Protein 4EGS (pdb70)

Structure (mmCIF, N/CA/C/O backbone):
data_4EGS
#
_entry.id   4EGS
#
_cell.length_a   35.964
_cell.length_b   33.176
_cell.length_c   117.410
_cell.angle_alpha   90.00
_cell.angle_beta   90.05
_cell.angle_gamma   90.00
#
_symmetry.space_group_name_H-M   'P 1 21 1'
#
loop_
_entity.id
_entity.type
_entity.pdbx_description
1 polymer 'Ribose 5-phosphate isomerase RpiB'
2 non-polymer 'BICARBONATE ION'
3 non-polymer 'SODIUM ION'
4 water water
#
loop_
_atom_site.group_PDB
_atom_site.id
_atom_site.type_symbol
_atom_site.label_atom_id
_atom_site.label_alt_id
_atom_site.label_comp_id
_atom_site.label_asym_id
_atom_site.label_entity_id
_atom_site.label_seq_id
_atom_site.pdbx_PDB_ins_code
_atom_site.Cartn_x
_atom_site.Cartn_y
_atom_site.Cartn_z
_atom_site.occupancy
_atom_site.B_iso_or_equiv
_atom_site.auth_seq_id
_atom_site.auth_comp_id
_atom_site.auth_asym_id
_atom_site.auth_atom_id
_atom_site.pdbx_PDB_model_num
ATOM 1 N N . SER A 1 34 ? 1.317 -2.699 28.421 1.00 43.05 0 SER A N 1
ATOM 2 C CA . SER A 1 34 ? 2.726 -2.359 28.268 1.00 41.54 0 SER A CA 1
ATOM 3 C C . SER A 1 34 ? 3.513 -3.493 27.617 1.00 42.49 0 SER A C 1
ATOM 4 O O . SER A 1 34 ? 4.738 -3.532 27.703 1.00 43.27 0 SER A O 1
ATOM 7 N N . MET A 1 35 ? 2.813 -4.415 26.965 1.00 42.14 1 MET A N 1
ATOM 8 C CA . MET A 1 35 ? 3.476 -5.558 26.347 1.00 38.91 1 MET A CA 1
ATOM 9 C C . MET A 1 35 ? 3.547 -5.467 24.826 1.00 38.03 1 MET A C 1
ATOM 10 O O . MET A 1 35 ? 4.511 -5.928 24.220 1.00 41.30 1 MET A O 1
ATOM 15 N N . ARG A 1 36 ? 2.532 -4.872 24.209 1.00 37.71 2 ARG A N 1
ATOM 16 C CA . ARG A 1 36 ? 2.431 -4.878 22.750 1.00 37.11 2 ARG A CA 1
ATOM 17 C C . ARG A 1 36 ? 2.781 -3.548 22.081 1.00 36.24 2 ARG A C 1
ATOM 18 O O . ARG A 1 36 ? 2.317 -2.487 22.497 1.00 35.34 2 ARG A O 1
ATOM 26 N N . VAL A 1 37 ? 3.607 -3.622 21.040 1.00 35.71 3 VAL A N 1
ATOM 27 C CA . VAL A 1 37 ? 3.826 -2.491 20.146 1.00 33.95 3 VAL A CA 1
ATOM 28 C C . VAL A 1 37 ? 3.499 -2.903 18.708 1.00 31.84 3 VAL A C 1
ATOM 29 O O . VAL A 1 37 ? 3.898 -3.976 18.253 1.00 30.57 3 VAL A O 1
ATOM 33 N N . LEU A 1 38 ? 2.752 -2.056 18.007 1.00 31.86 4 LEU A N 1
ATOM 34 C CA . LEU A 1 38 ? 2.299 -2.367 16.656 1.00 31.86 4 LEU A CA 1
ATOM 35 C C . LEU A 1 38 ? 3.018 -1.509 15.618 1.00 30.93 4 LEU A C 1
ATOM 36 O O . LEU A 1 38 ? 2.798 -0.302 15.542 1.00 31.39 4 LEU A O 1
ATOM 41 N N . PHE A 1 39 ? 3.872 -2.135 14.814 1.00 30.35 5 PHE A N 1
ATOM 42 C CA . PHE A 1 39 ? 4.541 -1.430 13.726 1.00 31.36 5 PHE A CA 1
ATOM 43 C C . PHE A 1 39 ? 3.655 -1.415 12.484 1.00 33.03 5 PHE A C 1
ATOM 44 O O . PHE A 1 39 ? 3.094 -2.443 12.101 1.00 31.57 5 PHE A O 1
ATOM 52 N N . VAL A 1 40 ? 3.529 -0.251 11.856 1.00 31.12 6 VAL A N 1
ATOM 53 C CA . VAL A 1 40 ? 2.621 -0.102 10.724 1.00 31.77 6 VAL A CA 1
ATOM 54 C C . VAL A 1 40 ? 3.327 0.250 9.418 1.00 31.29 6 VAL A C 1
ATOM 55 O O . VAL A 1 40 ? 4.061 1.234 9.330 1.00 29.34 6 VAL A O 1
ATOM 59 N N . CYS A 1 41 ? 3.089 -0.582 8.410 1.00 32.96 7 CYS A N 1
ATOM 60 C CA . CYS A 1 41 ? 3.630 -0.388 7.075 1.00 32.23 7 CYS A CA 1
ATOM 61 C C . CYS A 1 41 ? 2.496 0.001 6.143 1.00 32.39 7 CYS A C 1
ATOM 62 O O . CYS A 1 41 ? 1.369 0.231 6.584 1.00 32.36 7 CYS A O 1
ATOM 65 N N . THR A 1 42 ? 2.793 0.066 4.850 1.00 29.53 8 THR A N 1
ATOM 66 C CA . THR A 1 42 ? 1.746 0.193 3.848 1.00 30.47 8 THR A CA 1
ATOM 67 C C . THR A 1 42 ? 1.250 -1.196 3.469 1.00 29.78 8 THR A C 1
ATOM 68 O O . THR A 1 42 ? 0.048 -1.456 3.470 1.00 30.93 8 THR A O 1
ATOM 72 N N . GLY A 1 43 ? 2.185 -2.090 3.163 1.00 31.16 9 GLY A N 1
ATOM 73 C CA . GLY A 1 43 ? 1.841 -3.433 2.731 1.00 31.35 9 GLY A CA 1
ATOM 74 C C . GLY A 1 43 ? 2.318 -4.535 3.659 1.00 30.20 9 GLY A C 1
ATOM 75 O O . GLY A 1 43 ? 2.096 -5.714 3.386 1.00 31.62 9 GLY A O 1
ATOM 76 N N . ASN A 1 44 ? 2.973 -4.150 4.752 1.00 28.95 10 ASN A N 1
ATOM 77 C CA . ASN A 1 44 ? 3.468 -5.101 5.747 1.00 31.74 10 ASN A CA 1
ATOM 78 C C . ASN A 1 44 ? 4.348 -6.200 5.147 1.00 31.85 10 ASN A C 1
ATOM 79 O O . ASN A 1 44 ? 4.138 -7.388 5.394 1.00 29.99 10 ASN A O 1
ATOM 84 N N . THR A 1 45 ? 5.333 -5.792 4.354 1.00 33.54 11 THR A N 1
ATOM 85 C CA . THR A 1 45 ? 6.219 -6.735 3.682 1.00 31.54 11 THR A CA 1
ATOM 86 C C . THR A 1 45 ? 7.691 -6.427 3.964 1.00 30.01 11 THR A C 1
ATOM 87 O O . THR A 1 45 ? 8.505 -7.337 4.125 1.00 29.92 11 THR A O 1
ATOM 91 N N . CYS A 1 46 ? 8.025 -5.144 4.052 1.00 30.69 12 CYS A N 1
ATOM 92 C CA . CYS A 1 46 ? 9.420 -4.741 4.202 1.00 32.47 12 CYS A CA 1
ATOM 93 C C . CYS A 1 46 ? 9.783 -4.212 5.594 1.00 31.31 12 CYS A C 1
ATOM 94 O O . CYS A 1 46 ? 10.361 -4.939 6.398 1.00 29.54 12 CYS A O 1
ATOM 97 N N . ARG A 1 47 ? 9.444 -2.957 5.879 1.00 31.28 13 ARG A N 1
ATOM 98 C CA . ARG A 1 47 ? 9.898 -2.308 7.111 1.00 32.17 13 ARG A CA 1
ATOM 99 C C . ARG A 1 47 ? 9.272 -2.886 8.381 1.00 29.70 13 ARG A C 1
ATOM 100 O O . ARG A 1 47 ? 9.982 -3.240 9.322 1.00 26.51 13 ARG A O 1
ATOM 108 N N . SER A 1 48 ? 7.944 -2.949 8.412 1.00 29.88 14 SER A N 1
ATOM 109 C CA . SER A 1 48 ? 7.228 -3.467 9.580 1.00 30.70 14 SER A CA 1
ATOM 110 C C . SER A 1 48 ? 7.648 -4.879 10.012 1.00 29.48 14 SER A C 1
ATOM 111 O O . SER A 1 48 ? 7.828 -5.117 11.204 1.00 29.29 14 SER A O 1
ATOM 114 N N . PRO A 1 49 ? 7.799 -5.819 9.057 1.00 29.25 15 PRO A N 1
ATOM 115 C CA . PRO A 1 49 ? 8.323 -7.119 9.491 1.00 28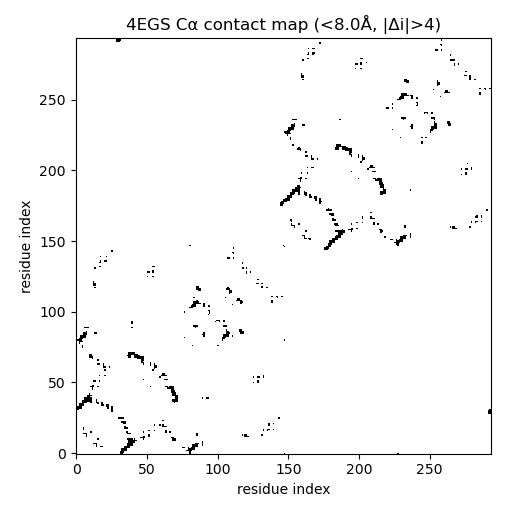.08 15 PRO A CA 1
ATOM 116 C C . PRO A 1 49 ? 9.749 -7.005 10.023 1.00 26.36 15 PRO A C 1
ATOM 117 O O . PRO A 1 49 ? 10.114 -7.725 10.952 1.00 27.31 15 PRO A O 1
ATOM 121 N N . MET A 1 50 ? 10.536 -6.108 9.438 1.00 26.83 16 MET A N 1
ATOM 122 C CA . MET A 1 50 ? 11.907 -5.876 9.882 1.00 26.48 16 MET A CA 1
ATOM 123 C C . MET A 1 50 ? 11.936 -5.195 11.244 1.00 26.88 16 MET A C 1
ATOM 124 O O . MET A 1 50 ? 12.654 -5.626 12.146 1.00 28.34 16 MET A O 1
ATOM 129 N N . ALA A 1 51 ? 11.152 -4.130 11.384 1.00 27.01 17 ALA A N 1
ATOM 130 C CA . ALA A 1 51 ? 11.056 -3.405 12.645 1.00 27.54 17 ALA A CA 1
ATOM 131 C C . ALA A 1 51 ? 10.573 -4.325 13.761 1.00 28.39 17 ALA A C 1
ATOM 132 O O . ALA A 1 51 ? 11.069 -4.266 14.884 1.00 28.41 17 ALA A O 1
ATOM 134 N N . GLU A 1 52 ? 9.606 -5.177 13.439 1.00 28.21 18 GLU A N 1
ATOM 135 C CA . GLU A 1 52 ? 9.094 -6.157 14.387 1.00 27.45 18 GLU A CA 1
ATOM 136 C C . GLU A 1 52 ? 10.151 -7.205 14.710 1.00 28.24 18 GLU A C 1
ATOM 137 O O . GLU A 1 52 ? 10.309 -7.610 15.862 1.00 29.88 18 GLU A O 1
ATOM 143 N N . GLY A 1 53 ? 10.874 -7.635 13.680 1.00 29.24 19 GLY A N 1
ATOM 144 C CA . GLY A 1 53 ? 11.861 -8.690 13.812 1.00 28.82 19 GLY A CA 1
ATOM 145 C C . GLY A 1 53 ? 12.995 -8.382 14.771 1.00 28.93 19 GLY A C 1
ATOM 146 O O . GLY A 1 53 ? 13.229 -9.132 15.719 1.00 29.61 19 GLY A O 1
ATOM 147 N N . ILE A 1 54 ? 13.703 -7.283 14.532 1.00 29.93 20 ILE A N 1
ATOM 148 C CA . ILE A 1 54 ? 14.865 -6.954 15.353 1.00 30.96 20 ILE A CA 1
ATOM 149 C C . ILE A 1 54 ? 14.480 -6.399 16.727 1.00 29.88 20 ILE A C 1
ATOM 150 O O . ILE A 1 54 ? 15.266 -6.480 17.670 1.00 30.66 20 ILE A O 1
ATOM 155 N N . PHE A 1 55 ? 13.274 -5.845 16.840 1.00 29.69 21 PHE A N 1
ATOM 156 C CA . PHE A 1 55 ? 12.776 -5.379 18.132 1.00 30.56 21 PHE A CA 1
ATOM 157 C C . PHE A 1 55 ? 12.681 -6.552 19.093 1.00 30.97 21 PHE A C 1
ATOM 158 O O . PHE A 1 55 ? 13.192 -6.492 20.210 1.00 31.38 21 PHE A O 1
ATOM 166 N N . ASN A 1 56 ? 12.013 -7.613 18.650 1.00 30.38 22 ASN A N 1
ATOM 167 C CA . ASN A 1 56 ? 11.889 -8.825 19.447 1.00 29.73 22 ASN A CA 1
ATOM 168 C C . ASN A 1 56 ? 13.251 -9.416 19.772 1.00 31.90 22 ASN A C 1
ATOM 169 O O . ASN A 1 56 ? 13.514 -9.775 20.916 1.00 34.11 22 ASN A O 1
ATOM 174 N N . ALA A 1 57 ? 14.119 -9.495 18.767 1.00 32.30 23 ALA A N 1
ATOM 175 C CA . ALA A 1 57 ? 15.476 -10.003 18.955 1.00 31.71 23 ALA A CA 1
ATOM 176 C C . ALA A 1 57 ? 16.233 -9.201 20.011 1.00 30.06 23 ALA A C 1
ATOM 177 O O . ALA A 1 57 ? 17.038 -9.751 20.761 1.00 30.17 23 ALA A O 1
ATOM 179 N N . LYS A 1 58 ? 15.973 -7.898 20.062 1.00 31.01 24 LYS A N 1
ATOM 180 C CA . LYS A 1 58 ? 16.530 -7.052 21.110 1.00 32.46 24 LYS A CA 1
ATOM 181 C C . LYS A 1 58 ? 15.747 -7.253 22.402 1.00 33.60 24 LYS A C 1
ATOM 182 O O . LYS A 1 58 ? 16.321 -7.294 23.488 1.00 34.71 24 LYS A O 1
ATOM 188 N N . SER A 1 59 ? 14.430 -7.383 22.273 1.00 31.55 25 SER A N 1
ATOM 189 C CA . SER A 1 59 ? 13.565 -7.634 23.420 1.00 31.46 25 SER A CA 1
ATOM 190 C C . SER A 1 59 ? 13.771 -9.041 23.974 1.00 34.78 25 SER A C 1
ATOM 191 O O . SER A 1 59 ? 13.367 -9.337 25.097 1.00 39.25 25 SER A O 1
ATOM 194 N N . LYS A 1 60 ? 14.386 -9.908 23.175 1.00 33.96 26 LYS A N 1
ATOM 195 C CA . LYS A 1 60 ? 14.741 -11.247 23.629 1.00 35.09 26 LYS A CA 1
ATOM 196 C C . LYS A 1 60 ? 16.028 -11.200 24.441 1.00 38.83 26 LYS A C 1
ATOM 197 O O . LYS A 1 60 ? 16.100 -11.761 25.536 1.00 40.27 26 LYS A O 1
ATOM 203 N N . ALA A 1 61 ? 17.037 -10.528 23.893 1.00 37.04 27 ALA A N 1
ATOM 204 C CA . ALA A 1 61 ? 18.336 -10.392 24.546 1.00 38.78 27 ALA A CA 1
ATOM 205 C C . ALA A 1 61 ? 18.183 -9.799 25.943 1.00 40.42 27 ALA A C 1
ATOM 206 O O . ALA A 1 61 ? 18.515 -10.443 26.938 1.00 41.03 27 ALA A O 1
ATOM 208 N N . LEU A 1 62 ? 17.682 -8.569 26.011 1.00 40.46 28 LEU A N 1
ATOM 209 C CA . LEU A 1 62 ? 17.278 -7.997 27.286 1.00 38.14 28 LEU A CA 1
ATOM 210 C C . LEU A 1 62 ? 16.089 -8.800 27.780 1.00 38.67 28 LEU A C 1
ATOM 211 O O . LEU A 1 62 ? 15.356 -9.381 26.982 1.00 41.52 28 LEU A O 1
ATOM 216 N N . GLY A 1 63 ? 15.896 -8.843 29.091 1.00 35.39 29 GLY A N 1
ATOM 217 C CA . GLY A 1 63 ? 14.718 -9.481 29.643 1.00 36.73 29 GLY A CA 1
ATOM 218 C C . GLY A 1 63 ? 13.582 -8.481 29.689 1.00 38.69 29 GLY A C 1
ATOM 219 O O . GLY A 1 63 ? 13.304 -7.906 30.739 1.00 40.10 29 GLY A O 1
ATOM 220 N N . LYS A 1 64 ? 12.929 -8.262 28.552 1.00 35.78 30 LYS A N 1
ATOM 221 C CA . LYS A 1 64 ? 11.898 -7.231 28.471 1.00 37.05 30 LYS A CA 1
ATOM 222 C C . LYS A 1 64 ? 10.509 -7.779 28.159 1.00 37.41 30 LYS A C 1
ATOM 223 O O . LYS A 1 64 ? 10.337 -8.611 27.268 1.00 37.65 30 LYS A O 1
ATOM 229 N N . ASP A 1 65 ? 9.519 -7.290 28.901 1.00 40.90 31 ASP A N 1
ATOM 230 C CA . ASP A 1 65 ? 8.136 -7.720 28.738 1.00 39.10 31 ASP A CA 1
ATOM 231 C C . ASP A 1 65 ? 7.425 -6.926 27.646 1.00 38.21 31 ASP A C 1
ATOM 232 O O . ASP A 1 65 ? 6.306 -6.449 27.838 1.00 38.74 31 ASP A O 1
ATOM 237 N N . TRP A 1 66 ? 8.086 -6.786 26.502 1.00 41.19 32 TRP A N 1
ATOM 238 C CA . TRP A 1 66 ? 7.502 -6.125 25.340 1.00 39.21 32 TRP A CA 1
ATOM 239 C C . TRP A 1 66 ? 7.516 -7.060 24.136 1.00 36.55 32 TRP A C 1
ATOM 240 O O . TRP A 1 66 ? 8.439 -7.857 23.968 1.00 34.25 32 TRP A O 1
ATOM 251 N N . GLU A 1 67 ? 6.488 -6.963 23.300 1.00 35.78 33 GLU A N 1
ATOM 252 C CA . GLU A 1 67 ? 6.427 -7.758 22.080 1.00 35.32 33 GLU A CA 1
ATOM 253 C C . GLU A 1 67 ? 6.009 -6.889 20.902 1.00 33.39 33 GLU A C 1
ATOM 254 O O . GLU A 1 67 ? 5.324 -5.880 21.074 1.00 31.71 33 GLU A O 1
ATOM 260 N N . ALA A 1 68 ? 6.427 -7.286 19.706 1.00 34.78 34 ALA A N 1
ATOM 261 C CA . ALA A 1 68 ? 6.155 -6.508 18.505 1.00 30.57 34 ALA A CA 1
ATOM 262 C C . ALA A 1 68 ? 5.231 -7.245 17.547 1.00 29.92 34 ALA A C 1
ATOM 263 O O . ALA A 1 68 ? 5.326 -8.462 17.385 1.00 28.02 34 ALA A O 1
ATOM 265 N N . LYS A 1 69 ? 4.337 -6.494 16.914 1.00 30.40 35 LYS A N 1
ATOM 266 C CA . LYS A 1 69 ? 3.493 -7.033 15.858 1.00 30.40 35 LYS A CA 1
ATOM 267 C C . LYS A 1 69 ? 3.460 -6.060 14.684 1.00 30.06 35 LYS A C 1
ATOM 268 O O . LYS A 1 69 ? 3.791 -4.884 14.834 1.00 29.38 35 LYS A O 1
ATOM 274 N N . SER A 1 70 ? 3.068 -6.556 13.515 1.00 30.95 36 SER A N 1
ATOM 275 C CA . SER A 1 70 ? 3.083 -5.751 12.300 1.00 31.48 36 SER A CA 1
ATOM 276 C C . SER A 1 70 ? 1.737 -5.751 11.587 1.00 32.06 36 SER A C 1
ATOM 277 O O . SER A 1 70 ? 0.900 -6.623 11.819 1.00 33.91 36 SER A O 1
ATOM 280 N N . ALA A 1 71 ? 1.548 -4.765 10.715 1.00 31.50 37 ALA A N 1
ATOM 281 C CA . ALA A 1 71 ? 0.348 -4.657 9.892 1.00 33.39 37 ALA A CA 1
ATOM 282 C C . ALA A 1 71 ? 0.569 -3.626 8.790 1.00 33.54 37 ALA A C 1
ATOM 283 O O . ALA A 1 71 ? 1.452 -2.775 8.895 1.00 33.07 37 ALA A O 1
ATOM 285 N N . GLY A 1 72 ? -0.232 -3.709 7.734 1.00 31.36 38 GLY A N 1
ATOM 286 C CA . GLY A 1 72 ? -0.160 -2.751 6.648 1.00 30.96 38 GLY A CA 1
ATOM 287 C C . GLY A 1 72 ? -1.478 -2.027 6.455 1.00 31.38 38 GLY A C 1
ATOM 288 O O . GLY A 1 72 ? -2.544 -2.592 6.700 1.00 31.21 38 GLY A O 1
ATOM 289 N N . VAL A 1 73 ? -1.408 -0.772 6.018 1.00 31.14 39 VAL A N 1
ATOM 290 C CA . VAL A 1 73 ? -2.612 0.022 5.792 1.00 32.28 39 VAL A CA 1
ATOM 291 C C . VAL A 1 73 ? -3.385 -0.487 4.579 1.00 31.04 39 VAL A C 1
ATOM 292 O O . VAL A 1 73 ? -4.599 -0.309 4.485 1.00 30.83 39 VAL A O 1
ATOM 296 N N . PHE A 1 74 ? -2.676 -1.125 3.654 1.00 32.36 40 PHE A N 1
ATOM 297 C CA . PHE A 1 74 ? -3.303 -1.698 2.471 1.00 32.95 40 PHE A CA 1
ATOM 298 C C . PHE A 1 74 ? -2.527 -2.927 2.010 1.00 32.13 40 PHE A C 1
ATOM 299 O O . PHE A 1 74 ? -2.100 -3.017 0.858 1.00 31.90 40 PHE A O 1
ATOM 307 N N . ALA A 1 75 ? -2.357 -3.872 2.927 1.00 32.43 41 ALA A N 1
ATOM 308 C CA . ALA A 1 75 ? -1.578 -5.077 2.674 1.00 33.63 41 ALA A CA 1
ATOM 309 C C . ALA A 1 75 ? -2.396 -6.175 2.002 1.00 35.63 41 ALA A C 1
ATOM 310 O O . ALA A 1 75 ? -3.568 -6.368 2.322 1.00 38.99 41 ALA A O 1
ATOM 312 N N . PRO A 1 76 ? -1.775 -6.895 1.055 1.00 35.37 42 PRO A N 1
ATOM 313 C CA . PRO A 1 76 ? -2.355 -8.126 0.511 1.00 35.13 42 PRO A CA 1
ATOM 314 C C . PRO A 1 76 ? -1.995 -9.312 1.403 1.00 34.28 42 PRO A C 1
ATOM 315 O O . PRO A 1 76 ? -0.816 -9.634 1.552 1.00 35.72 42 PRO A O 1
ATOM 319 N N . GLU A 1 77 ? -3.000 -9.948 1.996 1.00 35.61 43 GLU A N 1
ATOM 320 C CA . GLU A 1 77 ? -2.758 -10.990 2.992 1.00 39.84 43 GLU A CA 1
ATOM 321 C C . GLU A 1 77 ? -2.095 -12.232 2.398 1.00 36.51 43 GLU A C 1
ATOM 322 O O . GLU A 1 77 ? -2.285 -12.550 1.224 1.00 35.47 43 GLU A O 1
ATOM 328 N N . GLY A 1 78 ? -1.308 -12.923 3.219 1.00 36.92 44 GLY A N 1
ATOM 329 C CA . GLY A 1 78 ? -0.676 -14.166 2.816 1.00 35.39 44 GLY A CA 1
ATOM 330 C C . GLY A 1 78 ? 0.737 -14.009 2.288 1.00 31.80 44 GLY A C 1
ATOM 331 O O . GLY A 1 78 ? 1.461 -14.991 2.127 1.00 29.72 44 GLY A O 1
ATOM 332 N N . PHE A 1 79 ? 1.133 -12.770 2.016 1.00 34.33 45 PHE A N 1
ATOM 333 C CA . PHE A 1 79 ? 2.454 -12.492 1.464 1.00 33.29 45 PHE A CA 1
ATOM 334 C C . PHE A 1 79 ? 3.534 -12.530 2.538 1.00 33.49 45 PHE A C 1
ATOM 335 O O . PHE A 1 79 ? 3.363 -11.968 3.618 1.00 35.39 45 PHE A O 1
ATOM 343 N N . PRO A 1 80 ? 4.658 -13.197 2.243 1.00 31.31 46 PRO A N 1
ATOM 344 C CA . PRO A 1 80 ? 5.780 -13.230 3.182 1.00 31.45 46 PRO A CA 1
ATOM 345 C C . PRO A 1 80 ? 6.501 -11.891 3.188 1.00 32.22 46 PRO A C 1
ATOM 346 O O . PRO A 1 80 ? 6.200 -11.034 2.357 1.00 33.41 46 PRO A O 1
ATOM 350 N N . ALA A 1 81 ? 7.431 -11.708 4.118 1.00 33.62 47 ALA A N 1
ATOM 351 C CA . ALA A 1 81 ? 8.311 -10.552 4.074 1.00 32.14 47 ALA A CA 1
ATOM 352 C C . ALA A 1 81 ? 9.204 -10.711 2.853 1.00 31.74 47 ALA A C 1
ATOM 353 O O . ALA A 1 81 ? 9.489 -11.835 2.439 1.00 31.10 47 ALA A O 1
ATOM 355 N N . SER A 1 82 ? 9.635 -9.597 2.270 1.00 32.22 48 SER A N 1
ATOM 356 C CA . SER A 1 82 ? 10.470 -9.647 1.074 1.00 31.88 48 SER A CA 1
ATOM 357 C C . SER A 1 82 ? 11.750 -10.434 1.336 1.00 32.82 48 SER A C 1
ATOM 358 O O . SER A 1 82 ? 12.285 -10.415 2.445 1.00 31.72 48 SER A O 1
ATOM 361 N N . SER A 1 83 ? 12.224 -11.136 0.312 1.00 31.40 49 SER A N 1
ATOM 362 C CA . SER A 1 83 ? 13.396 -11.991 0.443 1.00 29.41 49 SER A CA 1
ATOM 363 C C . SER A 1 83 ? 14.645 -11.191 0.797 1.00 30.88 49 SER A C 1
ATOM 364 O O . SER A 1 83 ? 15.540 -11.697 1.473 1.00 33.18 49 SER A O 1
ATOM 367 N N . GLU A 1 84 ? 14.702 -9.944 0.339 1.00 30.45 50 GLU A N 1
ATOM 368 C CA . GLU A 1 84 ? 15.808 -9.061 0.688 1.00 31.36 50 GLU A CA 1
ATOM 369 C C . GLU A 1 84 ? 15.780 -8.740 2.176 1.00 30.07 50 GLU A C 1
ATOM 370 O O . GLU A 1 84 ? 16.803 -8.814 2.855 1.00 30.33 50 GLU A O 1
ATOM 376 N N . ALA A 1 85 ? 14.599 -8.382 2.674 1.00 29.89 51 ALA A N 1
ATOM 377 C CA . ALA A 1 85 ? 14.412 -8.105 4.093 1.00 28.70 51 ALA A CA 1
ATOM 378 C C . ALA A 1 85 ? 14.755 -9.335 4.921 1.00 27.57 51 ALA A C 1
ATOM 379 O O . ALA A 1 85 ? 15.370 -9.234 5.981 1.00 26.88 51 ALA A O 1
ATOM 381 N N . VAL A 1 86 ? 14.358 -10.499 4.419 1.00 28.22 52 VAL A N 1
ATOM 382 C CA . VAL A 1 86 ? 14.616 -11.760 5.100 1.00 28.49 52 VAL A CA 1
ATOM 383 C C . VAL A 1 86 ? 16.108 -12.100 5.111 1.00 30.99 52 VAL A C 1
ATOM 384 O O . VAL A 1 86 ? 16.605 -12.685 6.072 1.00 30.67 52 VAL A O 1
ATOM 388 N N . GLU A 1 87 ? 16.824 -11.715 4.056 1.00 31.57 53 GLU A N 1
ATOM 389 C CA . GLU A 1 87 ? 18.250 -12.022 3.973 1.00 30.41 53 GLU A CA 1
ATOM 390 C C . GLU A 1 87 ? 19.115 -10.948 4.628 1.00 30.14 53 GLU A C 1
ATOM 391 O O . GLU A 1 87 ? 20.158 -11.256 5.199 1.00 30.77 53 GLU A O 1
ATOM 397 N N . VAL A 1 88 ? 18.681 -9.693 4.558 1.00 28.13 54 VAL A N 1
ATOM 398 C CA . VAL A 1 88 ? 19.437 -8.615 5.187 1.00 29.24 54 VAL A CA 1
ATOM 399 C C . VAL A 1 88 ? 19.342 -8.710 6.709 1.00 31.51 54 VAL A C 1
ATOM 400 O O . VAL A 1 88 ? 20.258 -8.316 7.424 1.00 33.20 54 VAL A O 1
ATOM 404 N N . LEU A 1 89 ? 18.237 -9.255 7.202 1.00 29.21 55 LEU A N 1
ATOM 405 C CA . LEU A 1 89 ? 18.056 -9.416 8.635 1.00 31.22 55 LEU A CA 1
ATOM 406 C C . LEU A 1 89 ? 18.759 -10.678 9.115 1.00 32.08 55 LEU A C 1
ATOM 407 O O . LEU A 1 89 ? 19.165 -10.768 10.271 1.00 33.03 55 LEU A O 1
ATOM 412 N N . LYS A 1 90 ? 18.905 -11.645 8.215 1.00 31.96 56 LYS A N 1
ATOM 413 C CA . LYS A 1 90 ? 19.514 -12.929 8.541 1.00 32.63 56 LYS A CA 1
ATOM 414 C C . LYS A 1 90 ? 21.034 -12.762 8.623 1.00 34.10 56 LYS A C 1
ATOM 415 O O . LYS A 1 90 ? 21.668 -13.180 9.595 1.00 33.97 56 LYS A O 1
ATOM 421 N N . LYS A 1 91 ? 21.607 -12.122 7.608 1.00 33.43 57 LYS A N 1
ATOM 422 C CA . LYS A 1 91 ? 23.053 -11.939 7.529 1.00 33.71 57 LYS A CA 1
ATOM 423 C C . LYS A 1 91 ? 23.550 -10.962 8.588 1.00 36.12 57 LYS A C 1
ATOM 424 O O . LYS A 1 91 ? 24.496 -11.251 9.322 1.00 35.22 57 LYS A O 1
ATOM 430 N N . GLU A 1 92 ? 22.895 -9.810 8.675 1.00 35.05 58 GLU A N 1
ATOM 431 C CA . GLU A 1 92 ? 23.386 -8.726 9.519 1.00 36.46 58 GLU A CA 1
ATOM 432 C C . GLU A 1 92 ? 23.120 -8.919 11.011 1.00 36.94 58 GLU A C 1
ATOM 433 O O . GLU A 1 92 ? 24.001 -8.668 11.833 1.00 41.42 58 GLU A O 1
ATOM 439 N N . TYR A 1 93 ? 21.917 -9.362 11.365 1.00 35.62 59 TYR A N 1
ATOM 440 C CA . TYR A 1 93 ? 21.526 -9.412 12.773 1.00 37.63 59 TYR A CA 1
ATOM 441 C C . TYR A 1 93 ? 21.217 -10.815 13.296 1.00 38.03 59 TYR A C 1
ATOM 442 O O . TYR A 1 93 ? 21.014 -11.003 14.495 1.00 37.34 59 TYR A O 1
ATOM 451 N N . GLY A 1 94 ? 21.179 -11.795 12.401 1.00 37.49 60 GLY A N 1
ATOM 452 C CA . GLY A 1 94 ? 20.955 -13.173 12.802 1.00 37.45 60 GLY A CA 1
ATOM 453 C C . GLY A 1 94 ? 19.514 -13.496 13.155 1.00 38.49 60 GLY A C 1
ATOM 454 O O . GLY A 1 94 ? 19.231 -14.550 13.726 1.00 36.06 60 GLY A O 1
ATOM 455 N N . ILE A 1 95 ? 18.600 -12.590 12.821 1.00 38.45 61 ILE A N 1
ATOM 456 C CA . ILE A 1 95 ? 17.177 -12.846 13.018 1.00 36.64 61 ILE A CA 1
ATOM 457 C C . ILE A 1 95 ? 16.574 -13.377 11.719 1.00 33.93 61 ILE A C 1
ATOM 458 O O . ILE A 1 95 ? 17.097 -13.121 10.635 1.00 34.76 61 ILE A O 1
ATOM 463 N N . ASP A 1 96 ? 15.479 -14.120 11.830 1.00 34.09 62 ASP A N 1
ATOM 464 C CA . ASP A 1 96 ? 14.940 -14.847 10.687 1.00 33.52 62 ASP A CA 1
ATOM 465 C C . ASP A 1 96 ? 13.800 -14.130 9.964 1.00 37.20 62 ASP A C 1
ATOM 466 O O . ASP A 1 96 ? 13.931 -13.785 8.791 1.00 39.06 62 ASP A O 1
ATOM 471 N N . ILE A 1 97 ? 12.686 -13.942 10.669 1.00 33.62 63 ILE A N 1
ATOM 472 C CA . ILE A 1 97 ? 11.429 -13.425 10.104 1.00 33.04 63 ILE A CA 1
ATOM 473 C C . ILE A 1 97 ? 10.893 -14.207 8.888 1.00 34.46 63 ILE A C 1
ATOM 474 O O . ILE A 1 97 ? 10.039 -13.715 8.147 1.00 36.03 63 ILE A O 1
ATOM 479 N N . SER A 1 98 ? 11.366 -15.440 8.713 1.00 34.04 64 SER A N 1
ATOM 480 C CA . SER A 1 98 ? 10.900 -16.290 7.615 1.00 34.39 64 SER A CA 1
ATOM 481 C C . SER A 1 98 ? 9.432 -16.671 7.761 1.00 34.76 64 SER A C 1
ATOM 482 O O . SER A 1 98 ? 8.766 -16.977 6.773 1.00 32.43 64 SER A O 1
ATOM 485 N N . ASP A 1 99 ? 8.935 -16.663 8.994 1.00 35.13 65 ASP A N 1
ATOM 486 C CA . ASP A 1 99 ? 7.563 -17.082 9.263 1.00 35.38 65 ASP A CA 1
ATOM 487 C C . ASP A 1 99 ? 6.555 -15.932 9.265 1.00 34.35 65 ASP A C 1
ATOM 488 O O . ASP A 1 99 ? 5.405 -16.118 9.661 1.00 33.66 65 ASP A O 1
ATOM 490 N N . HIS A 1 100 ? 6.975 -14.752 8.818 1.00 36.09 66 HIS A N 1
ATOM 491 C CA . HIS A 1 100 ? 6.058 -13.617 8.735 1.00 35.10 66 HIS A CA 1
ATOM 492 C C . HIS A 1 100 ? 5.159 -13.716 7.507 1.00 32.02 66 HIS A C 1
ATOM 493 O O . HIS A 1 100 ? 5.569 -14.208 6.456 1.00 31.36 66 HIS A O 1
ATOM 500 N N . ARG A 1 101 ? 3.925 -13.252 7.658 1.00 33.74 67 ARG A N 1
ATOM 501 C CA . ARG A 1 101 ? 2.980 -13.195 6.556 1.00 32.80 67 ARG A CA 1
ATOM 502 C C . ARG A 1 101 ? 2.261 -11.851 6.604 1.00 33.93 67 ARG A C 1
ATOM 503 O O . ARG A 1 101 ? 1.885 -11.381 7.678 1.00 34.96 67 ARG A O 1
ATOM 511 N N . ALA A 1 102 ? 2.081 -11.230 5.442 1.00 33.34 68 ALA A N 1
ATOM 512 C CA . ALA A 1 102 ? 1.466 -9.907 5.373 1.00 34.97 68 ALA A CA 1
ATOM 513 C C . ALA A 1 102 ? 0.031 -9.915 5.891 1.00 36.55 68 ALA A C 1
ATOM 514 O O . ALA A 1 102 ? -0.781 -10.747 5.489 1.00 35.70 68 ALA A O 1
ATOM 516 N N . LYS A 1 103 ? -0.270 -8.987 6.792 1.00 34.87 69 LYS A N 1
ATOM 517 C CA . LYS A 1 103 ? -1.615 -8.855 7.336 1.00 37.37 69 LYS A CA 1
ATOM 518 C C . LYS A 1 103 ? -2.111 -7.425 7.150 1.00 38.21 69 LYS A C 1
ATOM 519 O O . LYS A 1 103 ? -1.393 -6.472 7.457 1.00 36.64 69 LYS A O 1
ATOM 525 N N . SER A 1 104 ? -3.334 -7.277 6.648 1.00 36.76 70 SER A N 1
ATOM 526 C CA . SER A 1 104 ? -3.952 -5.961 6.534 1.00 37.93 70 SER A CA 1
ATOM 527 C C . SER A 1 104 ? -4.534 -5.565 7.886 1.00 40.66 70 SER A C 1
ATOM 528 O O . SER A 1 104 ? -5.122 -6.392 8.585 1.00 41.43 70 SER A O 1
ATOM 531 N N . LEU A 1 105 ? -4.356 -4.301 8.254 1.00 41.95 71 LEU A N 1
ATOM 532 C CA . LEU A 1 105 ? -4.748 -3.821 9.573 1.00 38.61 71 LEU A CA 1
ATOM 533 C C . LEU A 1 105 ? -6.267 -3.827 9.771 1.00 42.15 71 LEU A C 1
ATOM 534 O O . LEU A 1 105 ? -7.025 -3.396 8.899 1.00 40.09 71 LEU A O 1
ATOM 539 N N . ARG A 1 106 ? -6.696 -4.331 10.925 1.00 41.43 72 ARG A N 1
ATOM 540 C CA . ARG A 1 106 ? -8.112 -4.415 11.262 1.00 39.95 72 ARG A CA 1
ATOM 541 C C . ARG A 1 106 ? -8.388 -3.599 12.519 1.00 40.45 72 ARG A C 1
ATOM 542 O O . ARG A 1 106 ? -7.714 -2.607 12.785 1.00 39.84 72 ARG A O 1
ATOM 550 N N . GLU A 1 107 ? -9.379 -4.024 13.295 1.00 42.11 73 GLU A N 1
ATOM 551 C CA . GLU A 1 107 ? -9.670 -3.368 14.563 1.00 41.37 73 GLU A CA 1
ATOM 552 C C . GLU A 1 107 ? -9.094 -4.186 15.715 1.00 41.76 73 GLU A C 1
ATOM 553 O O . GLU A 1 107 ? -8.934 -3.686 16.829 1.00 43.10 73 GLU A O 1
ATOM 559 N N . GLU A 1 108 ? -8.777 -5.445 15.430 1.00 42.18 74 GLU A N 1
ATOM 560 C CA . GLU A 1 108 ? -8.234 -6.358 16.430 1.00 44.17 74 GLU A CA 1
ATOM 561 C C . GLU A 1 108 ? -6.843 -5.930 16.887 1.00 43.90 74 GLU A C 1
ATOM 562 O O . GLU A 1 108 ? -6.507 -6.039 18.067 1.00 43.81 74 GLU A O 1
ATOM 568 N N . ASP A 1 109 ? -6.040 -5.441 15.947 1.00 43.51 75 ASP A N 1
ATOM 569 C CA . ASP A 1 109 ? -4.652 -5.087 16.230 1.00 42.28 75 ASP A CA 1
ATOM 570 C C . ASP A 1 109 ? -4.521 -3.770 16.991 1.00 40.92 75 ASP A C 1
ATOM 571 O O . ASP A 1 109 ? -3.657 -3.631 17.855 1.00 43.23 75 ASP A O 1
ATOM 576 N N . LEU A 1 110 ? -5.378 -2.808 16.668 1.00 41.31 76 LEU A N 1
ATOM 577 C CA . LEU A 1 110 ? -5.308 -1.486 17.286 1.00 40.93 76 LEU A CA 1
ATOM 578 C C . LEU A 1 110 ? -5.723 -1.498 18.755 1.00 43.83 76 LEU A C 1
ATOM 579 O O . LEU A 1 110 ? -5.092 -0.849 19.589 1.00 44.19 76 LEU A O 1
ATOM 584 N N . LYS A 1 111 ? -6.785 -2.236 19.065 1.00 44.33 77 LYS A N 1
ATOM 585 C CA . LYS A 1 111 ? -7.276 -2.341 20.437 1.00 44.54 77 LYS A CA 1
ATOM 586 C C . LYS A 1 111 ? -6.272 -3.037 21.350 1.00 43.82 77 LYS A C 1
ATOM 587 O O . LYS A 1 111 ? -6.066 -2.624 22.492 1.00 41.46 77 LYS A O 1
ATOM 593 N N . GLY A 1 112 ? -5.652 -4.097 20.842 1.00 43.40 78 GLY A N 1
ATOM 594 C CA . GLY A 1 112 ? -4.703 -4.872 21.619 1.00 40.24 78 GLY A CA 1
ATOM 595 C C . GLY A 1 112 ? -3.357 -4.189 21.770 1.00 43.12 78 GLY A C 1
ATOM 596 O O . GLY A 1 112 ? -2.519 -4.619 22.564 1.00 43.04 78 GLY A O 1
ATOM 597 N N . ALA A 1 113 ? -3.150 -3.119 21.010 1.00 41.83 79 ALA A N 1
ATOM 598 C CA . ALA A 1 113 ? -1.880 -2.403 21.030 1.00 38.62 79 ALA A CA 1
ATOM 599 C C . ALA A 1 113 ? -1.839 -1.319 22.102 1.00 39.84 79 ALA A C 1
ATOM 600 O O . ALA A 1 113 ? -2.724 -0.466 22.169 1.00 40.65 79 ALA A O 1
ATOM 602 N N . ASP A 1 114 ? -0.809 -1.363 22.942 1.00 39.61 80 ASP A N 1
ATOM 603 C CA . ASP A 1 114 ? -0.579 -0.310 23.922 1.00 39.66 80 ASP A CA 1
ATOM 604 C C . ASP A 1 114 ? 0.011 0.893 23.202 1.00 39.72 80 ASP A C 1
ATOM 605 O O . ASP A 1 114 ? -0.209 2.042 23.589 1.00 39.66 80 ASP A O 1
ATOM 610 N N . LEU A 1 115 ? 0.761 0.607 22.143 1.00 35.85 81 LEU A N 1
ATOM 611 C CA . LEU A 1 115 ? 1.438 1.625 21.355 1.00 33.65 81 LEU A CA 1
ATOM 612 C C . LEU A 1 115 ? 1.526 1.162 19.906 1.00 36.94 81 LEU A C 1
ATOM 613 O O . LEU A 1 115 ? 1.858 0.009 19.637 1.00 36.72 81 LEU A O 1
ATOM 618 N N . VAL A 1 116 ? 1.219 2.055 18.973 1.00 34.90 82 VAL A N 1
ATOM 619 C CA . VAL A 1 116 ? 1.336 1.727 17.558 1.00 33.62 82 VAL A CA 1
ATOM 620 C C . VAL A 1 116 ? 2.220 2.735 16.824 1.00 33.49 82 VAL A C 1
ATOM 621 O O . VAL A 1 116 ? 1.937 3.933 16.809 1.00 34.33 82 VAL A O 1
ATOM 625 N N . LEU A 1 117 ? 3.301 2.238 16.230 1.00 32.46 83 LEU A N 1
ATOM 626 C CA . LEU A 1 117 ? 4.276 3.095 15.562 1.00 32.43 83 LEU A CA 1
ATOM 627 C C . LEU A 1 117 ? 4.287 2.907 14.049 1.00 32.62 83 LEU A C 1
ATOM 628 O O . LEU A 1 117 ? 4.470 1.797 13.550 1.00 31.11 83 LEU A O 1
ATOM 633 N N . ALA A 1 118 ? 4.100 4.005 13.325 1.00 33.53 84 ALA A N 1
ATOM 634 C CA . ALA A 1 118 ? 4.114 3.979 11.868 1.00 29.58 84 ALA A CA 1
ATOM 635 C C . ALA A 1 118 ? 5.501 4.323 11.337 1.00 30.10 84 ALA A C 1
ATOM 636 O O . ALA A 1 118 ? 6.196 5.170 11.897 1.00 31.85 84 ALA A O 1
ATOM 638 N N . MET A 1 119 ? 5.900 3.661 10.256 1.00 29.72 85 MET A N 1
ATOM 639 C CA . MET A 1 119 ? 7.196 3.916 9.639 1.00 28.85 85 MET A CA 1
ATOM 640 C C . MET A 1 119 ? 7.247 5.311 9.031 1.00 30.32 85 MET A C 1
ATOM 641 O O . MET A 1 119 ? 8.293 5.960 9.024 1.00 28.62 85 MET A O 1
ATOM 646 N N . ALA A 1 120 ? 6.107 5.768 8.522 1.00 30.83 86 ALA A N 1
ATOM 647 C CA . ALA A 1 120 ? 6.029 7.070 7.873 1.00 30.65 86 ALA A CA 1
ATOM 648 C C . ALA A 1 120 ? 4.848 7.884 8.386 1.00 31.82 86 ALA A C 1
ATOM 649 O O . ALA A 1 120 ? 3.918 7.342 8.983 1.00 32.74 86 ALA A O 1
ATOM 651 N N . PHE A 1 121 ? 4.894 9.189 8.142 1.00 33.44 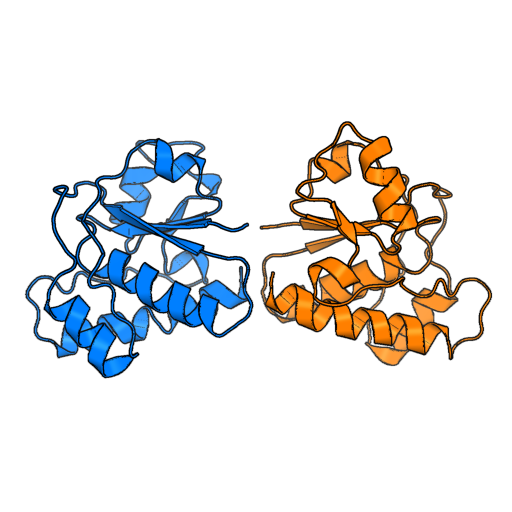87 PHE A N 1
ATOM 652 C CA . PHE A 1 121 ? 3.825 10.091 8.551 1.00 35.89 87 PHE A CA 1
ATOM 653 C C . PHE A 1 121 ? 2.550 9.796 7.767 1.00 36.43 87 PHE A C 1
ATOM 654 O O . PHE A 1 121 ? 1.446 10.106 8.217 1.00 35.57 87 PHE A O 1
ATOM 662 N N . SER A 1 122 ? 2.714 9.196 6.592 1.00 35.80 88 SER A N 1
ATOM 663 C CA . SER A 1 122 ? 1.585 8.804 5.758 1.00 36.37 88 SER A CA 1
ATOM 664 C C . SER A 1 122 ? 0.766 7.715 6.438 1.00 35.28 88 SER A C 1
ATOM 665 O O . SER A 1 122 ? -0.463 7.784 6.481 1.00 35.52 88 SER A O 1
ATOM 668 N N . HIS A 1 123 ? 1.456 6.708 6.965 1.00 34.11 89 HIS A N 1
ATOM 669 C CA . HIS A 1 123 ? 0.798 5.611 7.661 1.00 34.07 89 HIS A CA 1
ATOM 670 C C . HIS A 1 123 ? 0.127 6.124 8.929 1.00 36.62 89 HIS A C 1
ATOM 671 O O . HIS A 1 123 ? -0.970 5.691 9.281 1.00 39.71 89 HIS A O 1
ATOM 678 N N . LYS A 1 124 ? 0.795 7.051 9.610 1.00 35.90 90 LYS A N 1
ATOM 679 C CA . LYS A 1 124 ? 0.252 7.656 10.820 1.00 37.09 90 LYS A CA 1
ATOM 680 C C . LYS A 1 124 ? -1.035 8.418 10.530 1.00 38.12 90 LYS A C 1
ATOM 681 O O . LYS A 1 124 ? -2.048 8.218 11.200 1.00 39.03 90 LYS A O 1
ATOM 687 N N . ARG A 1 125 ? -0.988 9.290 9.527 1.00 37.24 91 ARG A N 1
ATOM 688 C CA . ARG A 1 125 ? -2.144 10.101 9.160 1.00 39.25 91 ARG A CA 1
ATOM 689 C C . ARG A 1 125 ? -3.337 9.251 8.734 1.00 41.80 91 ARG A C 1
ATOM 690 O O . ARG A 1 125 ? -4.469 9.511 9.145 1.00 43.88 91 ARG A O 1
ATOM 698 N N . SER A 1 126 ? -3.076 8.243 7.908 1.00 40.81 92 SER A N 1
ATOM 699 C CA . SER A 1 126 ? -4.117 7.333 7.442 1.00 40.57 92 SER A CA 1
ATOM 700 C C . SER A 1 126 ? -4.863 6.703 8.612 1.00 40.56 92 SER A C 1
ATOM 701 O O . SER A 1 126 ? -6.089 6.592 8.594 1.00 41.59 92 SER A O 1
ATOM 704 N N . LEU A 1 127 ? -4.112 6.303 9.633 1.00 38.31 93 LEU A N 1
ATOM 705 C CA . LEU A 1 127 ? -4.691 5.692 10.821 1.00 39.18 93 LEU A CA 1
ATOM 706 C C . LEU A 1 127 ? -5.516 6.688 11.639 1.00 40.36 93 LEU A C 1
ATOM 707 O O . LEU A 1 127 ? -6.680 6.428 11.941 1.00 41.75 93 LEU A O 1
ATOM 712 N N . VAL A 1 128 ? -4.920 7.827 11.984 1.00 39.09 94 VAL A N 1
ATOM 713 C CA . VAL A 1 128 ? -5.589 8.806 12.845 1.00 41.12 94 VAL A CA 1
ATOM 714 C C . VAL A 1 128 ? -6.833 9.446 12.222 1.00 40.96 94 VAL A C 1
ATOM 715 O O . VAL A 1 128 ? -7.774 9.800 12.934 1.00 42.39 94 VAL A O 1
ATOM 719 N N A SER A 1 129 ? -6.835 9.592 10.901 0.50 41.00 95 SER A N 1
ATOM 720 N N B SER A 1 129 ? -6.833 9.594 10.901 0.50 41.01 95 SER A N 1
ATOM 721 C CA A SER A 1 129 ? -7.990 10.145 10.202 0.50 41.03 95 SER A CA 1
ATOM 722 C CA B SER A 1 129 ? -7.987 10.143 10.199 0.50 41.03 95 SER A CA 1
ATOM 723 C C A SER A 1 129 ? -9.158 9.172 10.289 0.50 40.87 95 SER A C 1
ATOM 724 C C B SER A 1 129 ? -9.156 9.173 10.284 0.50 41.00 95 SER A C 1
ATOM 725 O O A SER A 1 129 ? -10.296 9.566 10.543 0.50 40.74 95 SER A O 1
ATOM 726 O O B SER A 1 129 ? -10.295 9.571 10.530 0.50 40.73 95 SER A O 1
ATOM 731 N N . GLN A 1 130 ? -8.858 7.894 10.085 1.00 42.62 96 GLN A N 1
ATOM 732 C CA . GLN A 1 130 ? -9.867 6.848 10.128 1.00 41.55 96 GLN A CA 1
ATOM 733 C C . GLN A 1 130 ? -10.175 6.406 11.557 1.00 40.49 96 GLN A C 1
ATOM 734 O O . GLN A 1 130 ? -11.327 6.132 11.896 1.00 40.38 96 GLN A O 1
ATOM 740 N N . TYR A 1 131 ? -9.143 6.345 12.394 1.00 40.72 97 TYR A N 1
ATOM 741 C CA . TYR A 1 131 ? -9.303 5.891 13.772 1.00 39.39 97 TYR A CA 1
ATOM 742 C C . TYR A 1 131 ? -9.002 6.993 14.783 1.00 39.05 97 TYR A C 1
ATOM 743 O O . TYR A 1 131 ? -7.931 7.004 15.390 1.00 40.86 97 TYR A O 1
ATOM 752 N N . PRO A 1 132 ? -9.948 7.924 14.975 1.00 37.96 98 PRO A N 1
ATOM 753 C CA . PRO A 1 132 ? -9.743 8.968 15.979 1.00 41.33 98 PRO A CA 1
ATOM 754 C C . PRO A 1 132 ? -9.912 8.386 17.379 1.00 42.78 98 PRO A C 1
ATOM 755 O O . PRO A 1 132 ? -10.657 7.419 17.548 1.00 42.28 98 PRO A O 1
ATOM 759 N N . GLU A 1 133 ? -9.213 8.961 18.355 1.00 42.86 99 GLU A N 1
ATOM 760 C CA . GLU A 1 133 ? -9.236 8.499 19.748 1.00 43.41 99 GLU A CA 1
ATOM 761 C C . GLU A 1 133 ? -8.543 7.147 19.959 1.00 42.28 99 GLU A C 1
ATOM 762 O O . GLU A 1 133 ? -8.424 6.668 21.088 1.00 40.52 99 GLU A O 1
ATOM 768 N N . TYR A 1 134 ? -8.100 6.538 18.863 1.00 42.39 100 TYR A N 1
ATOM 769 C CA . TYR A 1 134 ? -7.046 5.537 18.912 1.00 40.94 100 TYR A CA 1
ATOM 770 C C . TYR A 1 134 ? -5.772 6.330 18.693 1.00 41.09 100 TYR A C 1
ATOM 771 O O . TYR A 1 134 ? -4.664 5.836 18.893 1.00 40.91 100 TYR A O 1
ATOM 780 N N . ALA A 1 135 ? -5.962 7.582 18.284 1.00 41.84 101 ALA A N 1
ATOM 781 C CA . ALA A 1 135 ? -4.875 8.485 17.925 1.00 43.75 101 ALA A CA 1
ATOM 782 C C . ALA A 1 135 ? -3.937 8.785 19.090 1.00 43.36 101 ALA A C 1
ATOM 783 O O . ALA A 1 135 ? -2.800 9.212 18.882 1.00 45.16 101 ALA A O 1
ATOM 785 N N . ASP A 1 136 ? -4.415 8.564 20.310 1.00 41.91 102 ASP A N 1
ATOM 786 C CA . ASP A 1 136 ? -3.620 8.834 21.504 1.00 44.93 102 ASP A CA 1
ATOM 787 C C . ASP A 1 136 ? -2.396 7.926 21.579 1.00 42.13 102 ASP A C 1
ATOM 788 O O . ASP A 1 136 ? -1.373 8.295 22.156 1.00 40.27 102 ASP A O 1
ATOM 793 N N . LYS A 1 137 ? -2.505 6.739 20.992 1.00 42.87 103 LYS A N 1
ATOM 794 C CA . LYS A 1 137 ? -1.400 5.787 20.990 1.00 41.92 103 LYS A CA 1
ATOM 795 C C . LYS A 1 137 ? -0.758 5.649 19.611 1.00 39.46 103 LYS A C 1
ATOM 796 O O . LYS A 1 137 ? 0.130 4.821 19.413 1.00 37.77 103 LYS A O 1
ATOM 802 N N . ILE A 1 138 ? -1.203 6.471 18.664 1.00 39.42 104 ILE A N 1
ATOM 803 C CA . ILE A 1 138 ? -0.646 6.454 17.315 1.00 40.57 104 ILE A CA 1
ATOM 804 C C . ILE A 1 138 ? 0.439 7.510 17.137 1.00 39.49 104 ILE A C 1
ATOM 805 O O . ILE A 1 138 ? 0.187 8.705 17.288 1.00 40.32 104 ILE A O 1
ATOM 810 N N . PHE A 1 139 ? 1.647 7.061 16.815 1.00 36.79 105 PHE A N 1
ATOM 811 C CA . PHE A 1 139 ? 2.755 7.969 16.550 1.00 35.37 105 PHE A CA 1
ATOM 812 C C . PHE A 1 139 ? 3.618 7.430 15.416 1.00 36.51 105 PHE A C 1
ATOM 813 O O . PHE A 1 139 ? 3.476 6.276 15.012 1.00 35.40 105 PHE A O 1
ATOM 821 N N . THR A 1 140 ? 4.507 8.274 14.904 1.00 36.10 106 THR A N 1
ATOM 822 C CA . THR A 1 140 ? 5.454 7.858 13.877 1.00 34.80 106 THR A CA 1
ATOM 823 C C . THR A 1 140 ? 6.721 7.326 14.547 1.00 34.58 106 THR A C 1
ATOM 824 O O . THR A 1 140 ? 7.060 7.734 15.659 1.00 34.07 106 THR A O 1
ATOM 828 N N . ILE A 1 141 ? 7.397 6.394 13.880 1.00 32.95 107 ILE A N 1
ATOM 829 C CA . ILE A 1 141 ? 8.573 5.731 14.436 1.00 32.11 107 ILE A CA 1
ATOM 830 C C . ILE A 1 141 ? 9.690 6.709 14.828 1.00 33.21 107 ILE A C 1
ATOM 831 O O . ILE A 1 141 ? 10.441 6.457 15.770 1.00 34.29 107 ILE A O 1
ATOM 836 N N . LYS A 1 142 ? 9.782 7.828 14.115 1.00 32.99 108 LYS A N 1
ATOM 837 C CA . LYS A 1 142 ? 10.807 8.833 14.382 1.00 31.36 108 LYS A CA 1
ATOM 838 C C . LYS A 1 142 ? 10.349 9.838 15.435 1.00 33.12 108 LYS A C 1
ATOM 839 O O . LYS A 1 142 ? 11.124 10.239 16.301 1.00 34.95 108 LYS A O 1
ATOM 845 N N . GLU A 1 143 ? 9.084 10.239 15.361 1.00 34.40 109 GLU A N 1
ATOM 846 C CA . GLU A 1 143 ? 8.557 11.265 16.256 1.00 34.16 109 GLU A CA 1
ATOM 847 C C . GLU A 1 143 ? 8.413 10.768 17.691 1.00 36.03 109 GLU A C 1
ATOM 848 O O . GLU A 1 143 ? 8.439 11.563 18.629 1.00 40.84 109 GLU A O 1
ATOM 854 N N . PHE A 1 144 ? 8.265 9.458 17.862 1.00 33.95 110 PHE A N 1
ATOM 855 C CA . PHE A 1 144 ? 8.108 8.888 19.196 1.00 34.80 110 PHE A CA 1
ATOM 856 C C . PHE A 1 144 ? 9.418 8.955 19.974 1.00 36.74 110 PHE A C 1
ATOM 857 O O . PHE A 1 144 ? 9.419 9.090 21.198 1.00 39.79 110 PHE A O 1
ATOM 865 N N . VAL A 1 145 ? 10.533 8.861 19.257 1.00 35.49 111 VAL A N 1
ATOM 866 C CA . VAL A 1 145 ? 11.843 8.950 19.886 1.00 34.69 111 VAL A CA 1
ATOM 867 C C . VAL A 1 145 ? 12.403 10.368 19.796 1.00 35.63 111 VAL A C 1
ATOM 868 O O . VAL A 1 145 ? 13.602 10.587 19.972 1.00 36.13 111 VAL A O 1
ATOM 872 N N . GLY A 1 146 ? 11.524 11.328 19.518 1.00 36.63 112 GLY A N 1
ATOM 873 C CA . GLY A 1 146 ? 11.893 12.733 19.514 1.00 35.10 112 GLY A CA 1
ATOM 874 C C . GLY A 1 146 ? 12.472 13.249 18.209 1.00 34.46 112 GLY A C 1
ATOM 875 O O . GLY A 1 146 ? 12.862 14.413 18.120 1.00 36.31 112 GLY A O 1
ATOM 876 N N . LEU A 1 147 ? 12.530 12.392 17.195 1.00 34.64 113 LEU A N 1
ATOM 877 C CA . LEU A 1 147 ? 13.083 12.781 15.900 1.00 33.66 113 LEU A CA 1
ATOM 878 C C . LEU A 1 147 ? 11.992 13.182 14.910 1.00 33.90 113 LEU A C 1
ATOM 879 O O . LEU A 1 147 ? 10.822 13.303 15.272 1.00 32.77 113 LEU A O 1
ATOM 884 N N . GLU A 1 148 ? 12.389 13.394 13.659 1.00 33.71 114 GLU A N 1
ATOM 885 C CA . GLU A 1 148 ? 11.444 13.675 12.584 1.00 33.99 114 GLU A CA 1
ATOM 886 C C . GLU A 1 148 ? 11.787 12.866 11.340 1.00 33.05 114 GLU A C 1
ATOM 887 O O . GLU A 1 148 ? 12.910 12.385 11.192 1.00 33.36 114 GLU A O 1
ATOM 893 N N . GLY A 1 149 ? 10.814 12.721 10.447 1.00 33.08 115 GLY A N 1
ATOM 894 C CA . GLY A 1 149 ? 11.037 12.032 9.191 1.00 33.36 115 GLY A CA 1
ATOM 895 C C . GLY A 1 149 ? 10.378 10.669 9.116 1.00 33.05 115 GLY A C 1
ATOM 896 O O . GLY A 1 149 ? 9.657 10.259 10.027 1.00 29.68 115 GLY A O 1
ATOM 897 N N . ASP A 1 150 ? 10.629 9.968 8.015 1.00 33.05 116 ASP A N 1
ATOM 898 C CA . ASP A 1 150 ? 10.063 8.644 7.796 1.00 32.89 116 ASP A CA 1
ATOM 899 C C . ASP A 1 150 ? 11.170 7.642 7.503 1.00 29.62 116 ASP A C 1
ATOM 900 O O . ASP A 1 150 ? 12.263 8.020 7.084 1.00 30.28 116 ASP A O 1
ATOM 905 N N . VAL A 1 151 ? 10.884 6.364 7.723 1.00 29.03 117 VAL A N 1
ATOM 906 C CA . VAL A 1 151 ? 11.762 5.302 7.254 1.00 28.42 117 VAL A CA 1
ATOM 907 C C . VAL A 1 151 ? 11.275 4.883 5.873 1.00 30.41 117 VAL A C 1
ATOM 908 O O . VAL A 1 151 ? 10.187 4.326 5.735 1.00 31.23 117 VAL A O 1
ATOM 912 N N . GLU A 1 152 ? 12.081 5.162 4.853 1.00 31.47 118 GLU A N 1
ATOM 913 C CA . GLU A 1 152 ? 11.650 5.012 3.465 1.00 29.93 118 GLU A CA 1
ATOM 914 C C . GLU A 1 152 ? 11.550 3.560 2.999 1.00 30.33 118 GLU A C 1
ATOM 915 O O . GLU A 1 152 ? 12.239 2.679 3.512 1.00 31.11 118 GLU A O 1
ATOM 921 N N . ASP A 1 153 ? 10.687 3.331 2.013 1.00 31.41 119 ASP A N 1
ATOM 922 C CA . ASP A 1 153 ? 10.437 2.001 1.467 1.00 32.23 119 ASP A CA 1
ATOM 923 C C . ASP A 1 153 ? 11.622 1.517 0.638 1.00 33.86 119 ASP A C 1
ATOM 924 O O . ASP A 1 153 ? 12.020 2.173 -0.326 1.00 33.47 119 ASP A O 1
ATOM 929 N N . PRO A 1 154 ? 12.192 0.361 1.014 1.00 33.98 120 PRO A N 1
ATOM 930 C CA . PRO A 1 154 ? 13.273 -0.265 0.247 1.00 32.64 120 PRO A CA 1
ATOM 931 C C . PRO A 1 154 ? 12.746 -1.132 -0.900 1.00 34.30 120 PRO A C 1
ATOM 932 O O . PRO A 1 154 ? 13.474 -1.987 -1.392 1.00 33.83 120 PRO A O 1
ATOM 936 N N . TYR A 1 155 ? 11.506 -0.888 -1.320 1.00 37.56 121 TYR A N 1
ATOM 937 C CA . TYR A 1 155 ? 10.829 -1.660 -2.365 1.00 39.42 121 TYR A CA 1
ATOM 938 C C . TYR A 1 155 ? 11.688 -1.864 -3.619 1.00 36.82 121 TYR A C 1
ATOM 939 O O . TYR A 1 155 ? 11.949 -0.922 -4.361 1.00 39.71 121 TYR A O 1
ATOM 948 N N . GLY A 1 156 ? 12.120 -3.099 -3.855 1.00 36.98 122 GLY A N 1
ATOM 949 C CA . GLY A 1 156 ? 12.866 -3.430 -5.061 1.00 35.88 122 GLY A CA 1
ATOM 950 C C . GLY A 1 156 ? 14.240 -2.792 -5.143 1.00 35.17 122 GLY A C 1
ATOM 951 O O . GLY A 1 156 ? 14.902 -2.830 -6.185 1.00 35.03 122 GLY A O 1
ATOM 952 N N . MET A 1 157 ? 14.672 -2.209 -4.033 1.00 32.87 123 MET A N 1
ATOM 953 C CA . MET A 1 157 ? 15.966 -1.551 -3.963 1.00 33.43 123 MET A CA 1
ATOM 954 C C . MET A 1 157 ? 17.072 -2.571 -3.719 1.00 33.29 123 MET A C 1
ATOM 955 O O . MET A 1 157 ? 16.814 -3.655 -3.194 1.00 33.62 123 MET A O 1
ATOM 960 N N . PRO A 1 158 ? 18.310 -2.230 -4.115 1.00 33.04 124 PRO A N 1
ATOM 961 C CA . PRO A 1 158 ? 19.473 -3.082 -3.841 1.00 32.94 124 PRO A CA 1
ATOM 962 C C . PRO A 1 158 ? 19.631 -3.365 -2.349 1.00 33.84 124 PRO A C 1
ATOM 963 O O . PRO A 1 158 ? 19.121 -2.602 -1.527 1.00 34.87 124 PRO A O 1
ATOM 967 N N . LEU A 1 159 ? 20.332 -4.444 -2.010 1.00 32.44 125 LEU A N 1
ATOM 968 C CA . LEU A 1 159 ? 20.468 -4.878 -0.620 1.00 34.81 125 LEU A CA 1
ATOM 969 C C . LEU A 1 159 ? 21.043 -3.809 0.304 1.00 35.11 125 LEU A C 1
ATOM 970 O O . LEU A 1 159 ? 20.692 -3.749 1.482 1.00 35.66 125 LEU A O 1
ATOM 975 N N . GLU A 1 160 ? 21.928 -2.973 -0.233 1.00 34.24 126 GLU A N 1
ATOM 976 C CA . GLU A 1 160 ? 22.525 -1.890 0.543 1.00 36.39 126 GLU A CA 1
ATOM 977 C C . GLU A 1 160 ? 21.466 -0.938 1.091 1.00 34.95 126 GLU A C 1
ATOM 978 O O . GLU A 1 160 ? 21.607 -0.405 2.193 1.00 33.90 126 GLU A O 1
ATOM 984 N N . VAL A 1 161 ? 20.404 -0.733 0.318 1.00 34.12 127 VAL A N 1
ATOM 985 C CA . VAL A 1 161 ? 19.292 0.102 0.754 1.00 34.24 127 VAL A CA 1
ATOM 986 C C . VAL A 1 161 ? 18.512 -0.608 1.854 1.00 30.86 127 VAL A C 1
ATOM 987 O O . VAL A 1 161 ? 18.126 0.007 2.848 1.00 30.89 127 VAL A O 1
ATOM 991 N N . TYR A 1 162 ? 18.281 -1.905 1.666 1.00 32.62 128 TYR A N 1
ATOM 992 C CA . TYR A 1 162 ? 17.671 -2.735 2.698 1.00 30.96 128 TYR A CA 1
ATOM 993 C C . TYR A 1 162 ? 18.561 -2.743 3.930 1.00 31.32 128 TYR A C 1
ATOM 994 O O . TYR A 1 162 ? 18.078 -2.762 5.061 1.00 32.80 128 TYR A O 1
ATOM 1003 N N . LYS A 1 163 ? 19.869 -2.729 3.696 1.00 33.49 129 LYS A N 1
ATOM 1004 C CA . LYS A 1 163 ? 20.848 -2.731 4.774 1.00 33.16 129 LYS A CA 1
ATOM 1005 C C . LYS A 1 163 ? 20.793 -1.426 5.554 1.00 33.17 129 LYS A C 1
ATOM 1006 O O . LYS A 1 163 ? 20.788 -1.430 6.783 1.00 32.41 129 LYS A O 1
ATOM 1012 N N . LYS A 1 164 ? 20.748 -0.313 4.829 1.00 32.98 130 LYS A N 1
ATOM 1013 C CA . LYS A 1 164 ? 20.680 1.012 5.435 1.00 32.67 130 LYS A CA 1
ATOM 1014 C C . LYS A 1 164 ? 19.387 1.190 6.228 1.00 31.81 130 LYS A C 1
ATOM 1015 O O . LYS A 1 164 ? 19.385 1.789 7.304 1.00 35.00 130 LYS A O 1
ATOM 1021 N N . THR A 1 165 ? 18.291 0.6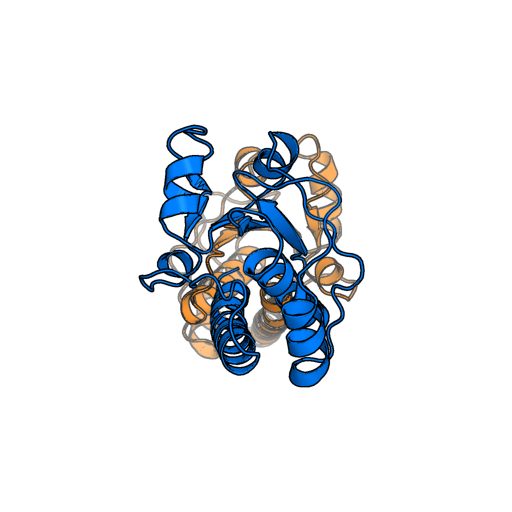63 5.690 1.00 30.96 131 THR A N 1
ATOM 1022 C CA . THR A 1 165 ? 16.994 0.726 6.358 1.00 29.87 131 THR A CA 1
ATOM 1023 C C . THR A 1 165 ? 16.998 -0.126 7.627 1.00 32.07 131 THR A C 1
ATOM 1024 O O . THR A 1 165 ? 16.405 0.247 8.643 1.00 31.33 131 THR A O 1
ATOM 1028 N N . ALA A 1 166 ? 17.691 -1.258 7.567 1.00 32.12 132 ALA A N 1
ATOM 1029 C CA . ALA A 1 166 ? 17.830 -2.136 8.723 1.00 31.02 132 ALA A CA 1
ATOM 1030 C C . ALA A 1 166 ? 18.621 -1.475 9.853 1.00 30.90 132 ALA A C 1
ATOM 1031 O O . ALA A 1 166 ? 18.294 -1.640 11.028 1.00 32.93 132 ALA A O 1
ATOM 1033 N N . GLU A 1 167 ? 19.658 -0.728 9.488 1.00 29.75 133 GLU A N 1
ATOM 1034 C CA . GLU A 1 167 ? 20.490 -0.029 10.461 1.00 31.73 133 GLU A CA 1
ATOM 1035 C C . GLU A 1 167 ? 19.700 1.070 11.167 1.00 31.72 133 GLU A C 1
ATOM 1036 O O . GLU A 1 167 ? 19.753 1.192 12.392 1.00 34.24 133 GLU A O 1
ATOM 1042 N N . GLU A 1 168 ? 18.969 1.867 10.390 1.00 30.65 134 GLU A N 1
ATOM 1043 C CA . GLU A 1 168 ? 18.156 2.940 10.953 1.00 30.79 134 GLU A CA 1
ATOM 1044 C C . GLU A 1 168 ? 17.122 2.375 11.918 1.00 30.56 134 GLU A C 1
ATOM 1045 O O . GLU A 1 168 ? 16.950 2.884 13.023 1.00 31.59 134 GLU A O 1
ATOM 1051 N N . LEU A 1 169 ? 16.452 1.308 11.494 1.00 30.88 135 LEU A N 1
ATOM 1052 C CA . LEU A 1 169 ? 15.459 0.635 12.324 1.00 30.60 135 LEU A CA 1
ATOM 1053 C C . LEU A 1 169 ? 16.071 0.118 13.622 1.00 31.77 135 LEU A C 1
ATOM 1054 O O . LEU A 1 169 ? 15.491 0.275 14.696 1.00 33.69 135 LEU A O 1
ATOM 1059 N N A SER A 1 170 ? 17.246 -0.495 13.517 0.50 31.22 136 SER A N 1
ATOM 1060 N N B SER A 1 170 ? 17.246 -0.495 13.516 0.50 31.71 136 SER A N 1
ATOM 1061 C CA A SER A 1 170 ? 17.941 -1.026 14.684 0.50 31.37 136 SER A CA 1
ATOM 1062 C CA B SER A 1 170 ? 17.944 -1.026 14.681 0.50 31.33 136 SER A CA 1
ATOM 1063 C C A SER A 1 170 ? 18.329 0.088 15.648 0.50 32.73 136 SER A C 1
ATOM 1064 C C B SER A 1 170 ? 18.331 0.088 15.647 0.50 32.78 136 SER A C 1
ATOM 1065 O O A SER A 1 170 ? 18.301 -0.093 16.865 0.50 33.51 136 SER A O 1
ATOM 1066 O O B SER A 1 170 ? 18.305 -0.095 16.864 0.50 33.06 136 SER A O 1
ATOM 1071 N N . GLY A 1 171 ? 18.690 1.242 15.095 1.00 34.36 137 GLY A N 1
ATOM 1072 C CA . GLY A 1 171 ? 19.068 2.387 15.903 1.00 35.74 137 GLY A CA 1
ATOM 1073 C C . GLY A 1 171 ? 17.866 3.034 16.563 1.00 32.76 137 GLY A C 1
ATOM 1074 O O . GLY A 1 171 ? 17.924 3.432 17.726 1.00 33.83 137 GLY A O 1
ATOM 1075 N N . LEU A 1 172 ? 16.771 3.135 15.816 1.00 30.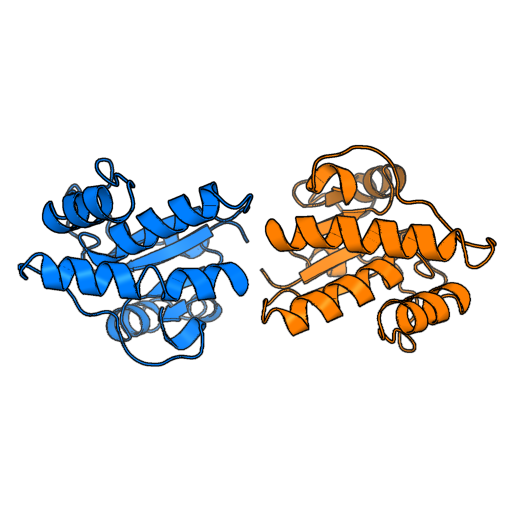55 138 LEU A N 1
ATOM 1076 C CA . LEU A 1 172 ? 15.542 3.728 16.329 1.00 30.68 138 LEU A CA 1
ATOM 1077 C C . LEU A 1 172 ? 14.900 2.852 17.398 1.00 32.09 138 LEU A C 1
ATOM 1078 O O . LEU A 1 172 ? 14.361 3.356 18.383 1.00 32.98 138 LEU A O 1
ATOM 1083 N N . ILE A 1 173 ? 14.951 1.539 17.197 1.00 31.25 139 ILE A N 1
ATOM 1084 C CA . ILE A 1 173 ? 14.375 0.600 18.154 1.00 30.30 139 ILE A CA 1
ATOM 1085 C C . ILE A 1 173 ? 15.184 0.580 19.458 1.00 33.15 139 ILE A C 1
ATOM 1086 O O . ILE A 1 173 ? 14.635 0.347 20.539 1.00 34.04 139 ILE A O 1
ATOM 1091 N N . ASP A 1 174 ? 16.482 0.855 19.354 1.00 34.45 140 ASP A N 1
ATOM 1092 C CA . ASP A 1 174 ? 17.324 1.030 20.536 1.00 33.49 140 ASP A CA 1
ATOM 1093 C C . ASP A 1 174 ? 16.782 2.147 21.426 1.00 32.62 140 ASP A C 1
ATOM 1094 O O . ASP A 1 174 ? 16.684 1.989 22.644 1.00 34.61 140 ASP A O 1
ATOM 1099 N N . LYS A 1 175 ? 16.429 3.272 20.810 1.00 30.78 141 LYS A N 1
ATOM 1100 C CA . LYS A 1 175 ? 15.842 4.392 21.537 1.00 32.29 141 LYS A CA 1
ATOM 1101 C C . LYS A 1 175 ? 14.448 4.028 22.032 1.00 32.94 141 LYS A C 1
ATOM 1102 O O . LYS A 1 175 ? 14.040 4.430 23.122 1.00 31.55 141 LYS A O 1
ATOM 1108 N N . LEU A 1 176 ? 13.726 3.269 21.213 1.00 32.88 142 LEU A N 1
ATOM 1109 C CA . LEU A 1 176 ? 12.370 2.837 21.530 1.00 32.20 142 LEU A CA 1
ATOM 1110 C C . LEU A 1 176 ? 12.355 2.023 22.818 1.00 31.72 142 LEU A C 1
ATOM 1111 O O . LEU A 1 176 ? 11.586 2.305 23.735 1.00 32.36 142 LEU A O 1
ATOM 1116 N N . ILE A 1 177 ? 13.216 1.012 22.872 1.00 30.15 143 ILE A N 1
ATOM 1117 C CA . ILE A 1 177 ? 13.274 0.093 24.004 1.00 33.39 143 ILE A CA 1
ATOM 1118 C C . ILE A 1 177 ? 13.595 0.800 25.324 1.00 35.96 143 ILE A C 1
ATOM 1119 O O . ILE A 1 177 ? 13.036 0.464 26.371 1.00 36.91 143 ILE A O 1
ATOM 1124 N N . GLU A 1 178 ? 14.477 1.792 25.271 1.00 35.66 144 GLU A N 1
ATOM 1125 C CA . GLU A 1 178 ? 14.803 2.571 26.461 1.00 34.85 144 GLU A CA 1
ATOM 1126 C C . GLU A 1 178 ? 13.630 3.430 26.934 1.00 34.80 144 GLU A C 1
ATOM 1127 O O . GLU A 1 178 ? 13.385 3.546 28.134 1.00 34.34 144 GLU A O 1
ATOM 1133 N N . LYS A 1 179 ? 12.909 4.030 25.991 1.00 34.59 145 LYS A N 1
ATOM 1134 C CA . LYS A 1 179 ? 11.743 4.841 26.331 1.00 35.66 145 LYS A CA 1
ATOM 1135 C C . LYS A 1 179 ? 10.616 3.979 26.890 1.00 35.69 145 LYS A C 1
ATOM 1136 O O . LYS A 1 179 ? 9.925 4.377 27.828 1.00 35.07 145 LYS A O 1
ATOM 1142 N N . LEU A 1 180 ? 10.437 2.797 26.308 1.00 36.26 146 LEU A N 1
ATOM 1143 C CA . LEU A 1 180 ? 9.408 1.865 26.756 1.00 35.35 146 LEU A CA 1
ATOM 1144 C C . LEU A 1 180 ? 9.739 1.285 28.123 1.00 35.99 146 LEU A C 1
ATOM 1145 O O . LEU A 1 180 ? 8.910 0.617 28.739 1.00 38.71 146 LEU A O 1
ATOM 1151 N N . SER B 1 34 ? 1.885 1.850 29.650 1.00 41.41 0 SER B N 1
ATOM 1152 C CA . SER B 1 34 ? 3.318 2.046 29.839 1.00 38.64 0 SER B CA 1
ATOM 1153 C C . SER B 1 34 ? 3.626 3.407 30.450 1.00 42.38 0 SER B C 1
ATOM 1154 O O . SER B 1 34 ? 4.501 4.123 29.966 1.00 45.70 0 SER B O 1
ATOM 1157 N N . MET B 1 35 ? 2.912 3.762 31.514 1.00 40.45 1 MET B N 1
ATOM 1158 C CA . MET B 1 35 ? 3.126 5.054 32.156 1.00 39.66 1 MET B CA 1
ATOM 1159 C C . MET B 1 35 ? 3.468 4.926 33.637 1.00 38.40 1 MET B C 1
ATOM 1160 O O . MET B 1 35 ? 4.472 5.473 34.091 1.00 38.55 1 MET B O 1
ATOM 1165 N N . ARG B 1 36 ? 2.642 4.209 34.392 1.00 36.94 2 ARG B N 1
ATOM 1166 C CA . ARG B 1 36 ? 2.769 4.246 35.847 1.00 36.77 2 ARG B CA 1
ATOM 1167 C C . ARG B 1 36 ? 2.853 2.891 36.549 1.00 36.45 2 ARG B C 1
ATOM 1168 O O . ARG B 1 36 ? 2.061 1.985 36.288 1.00 37.89 2 ARG B O 1
ATOM 1176 N N . VAL B 1 37 ? 3.823 2.778 37.450 1.00 35.16 3 VAL B N 1
ATOM 1177 C CA . VAL B 1 37 ? 3.916 1.650 38.368 1.00 36.64 3 VAL B CA 1
ATOM 1178 C C . VAL B 1 37 ? 3.646 2.155 39.786 1.00 34.70 3 VAL B C 1
ATOM 1179 O O . VAL B 1 37 ? 4.086 3.242 40.159 1.00 32.79 3 VAL B O 1
ATOM 1183 N N . LEU B 1 38 ? 2.905 1.375 40.567 1.00 34.22 4 LEU B N 1
ATOM 1184 C CA . LEU B 1 38 ? 2.560 1.769 41.928 1.00 34.76 4 LEU B CA 1
ATOM 1185 C C . LEU B 1 38 ? 3.163 0.827 42.968 1.00 33.21 4 LEU B C 1
ATOM 1186 O O . LEU B 1 38 ? 2.891 -0.373 42.960 1.00 34.06 4 LEU B O 1
ATOM 1191 N N . PHE B 1 39 ? 3.985 1.376 43.858 1.00 32.71 5 PHE B N 1
ATOM 1192 C CA . PHE B 1 39 ? 4.526 0.610 44.976 1.00 31.86 5 PHE B CA 1
ATOM 1193 C C . PHE B 1 39 ? 3.633 0.791 46.193 1.00 31.42 5 PHE B C 1
ATOM 1194 O O . PHE B 1 39 ? 3.294 1.917 46.552 1.00 32.68 5 PHE B O 1
ATOM 1202 N N . VAL B 1 40 ? 3.251 -0.309 46.833 1.00 31.59 6 VAL B N 1
ATOM 1203 C CA . VAL B 1 40 ? 2.427 -0.215 48.036 1.00 31.44 6 VAL B CA 1
ATOM 1204 C C . VAL B 1 40 ? 2.980 -1.014 49.218 1.00 30.99 6 VAL B C 1
ATOM 1205 O O . VAL B 1 40 ? 3.409 -2.161 49.071 1.00 31.54 6 VAL B O 1
ATOM 1209 N N A CYS B 1 41 ? 2.972 -0.381 50.387 0.50 30.26 7 CYS B N 1
ATOM 1210 N N B CYS B 1 41 ? 2.988 -0.387 50.391 0.50 30.28 7 CYS B N 1
ATOM 1211 C CA A CYS B 1 41 ? 3.434 -1.008 51.615 0.50 30.03 7 CYS B CA 1
ATOM 1212 C CA B CYS B 1 41 ? 3.414 -1.054 51.615 0.50 29.77 7 CYS B CA 1
ATOM 1213 C C A CYS B 1 41 ? 2.372 -0.860 52.700 0.50 30.91 7 CYS B C 1
ATOM 1214 C C B CYS B 1 41 ? 2.363 -0.867 52.703 0.50 31.12 7 CYS B C 1
ATOM 1215 O O A CYS B 1 41 ? 1.175 -0.872 52.411 0.50 31.08 7 CYS B O 1
ATOM 1216 O O B CYS B 1 41 ? 1.165 -0.853 52.420 0.50 31.04 7 CYS B O 1
ATOM 1221 N N . THR B 1 42 ? 2.810 -0.716 53.946 1.00 30.62 8 THR B N 1
ATOM 1222 C CA . THR B 1 42 ? 1.887 -0.560 55.066 1.00 29.73 8 THR B CA 1
ATOM 1223 C C . THR B 1 42 ? 1.575 0.908 55.355 1.00 30.09 8 THR B C 1
ATOM 1224 O O . THR B 1 42 ? 0.574 1.444 54.879 1.00 30.14 8 THR B O 1
ATOM 1228 N N . GLY B 1 43 ? 2.440 1.554 56.131 1.00 28.70 9 GLY B N 1
ATOM 1229 C CA . GLY B 1 43 ? 2.212 2.925 56.553 1.00 28.29 9 GLY B CA 1
ATOM 1230 C C . GLY B 1 43 ? 2.518 3.970 55.496 1.00 29.98 9 GLY B C 1
ATOM 1231 O O . GLY B 1 43 ? 2.223 5.150 55.687 1.00 29.38 9 GLY B O 1
ATOM 1232 N N . ASN B 1 44 ? 3.111 3.536 54.386 1.00 29.24 10 ASN B N 1
ATOM 1233 C CA . ASN B 1 44 ? 3.483 4.434 53.293 1.00 29.73 10 ASN B CA 1
ATOM 1234 C C . ASN B 1 44 ? 4.409 5.561 53.755 1.00 28.15 10 ASN B C 1
ATOM 1235 O O . ASN B 1 44 ? 4.296 6.704 53.308 1.00 28.05 10 ASN B O 1
ATOM 1240 N N . THR B 1 45 ? 5.327 5.225 54.656 1.00 26.82 11 THR B N 1
ATOM 1241 C CA . THR B 1 45 ? 6.259 6.204 55.205 1.00 27.73 11 THR B CA 1
ATOM 1242 C C . THR B 1 45 ? 7.710 5.829 54.927 1.00 27.45 11 THR B C 1
ATOM 1243 O O . THR B 1 45 ? 8.594 6.683 54.970 1.00 28.01 11 THR B O 1
ATOM 1247 N N . CYS B 1 46 ? 7.953 4.553 54.642 1.00 27.15 12 CYS B N 1
ATOM 1248 C CA . CYS B 1 46 ? 9.315 4.078 54.414 1.00 29.70 12 CYS B CA 1
ATOM 1249 C C . CYS B 1 46 ? 9.517 3.408 53.053 1.00 26.00 12 CYS B C 1
ATOM 1250 O O . CYS B 1 46 ? 9.910 4.066 52.096 1.00 27.22 12 CYS B O 1
ATOM 1253 N N . ARG B 1 47 ? 9.244 2.108 52.973 1.00 24.99 13 ARG B N 1
ATOM 1254 C CA . ARG B 1 47 ? 9.567 1.313 51.782 1.00 27.66 13 ARG B CA 1
ATOM 1255 C C . ARG B 1 47 ? 9.007 1.842 50.458 1.00 26.36 13 ARG B C 1
ATOM 1256 O O . ARG B 1 47 ? 9.770 2.215 49.568 1.00 25.28 13 ARG B O 1
ATOM 1264 N N . SER B 1 48 ? 7.684 1.859 50.325 1.00 26.76 14 SER B N 1
ATOM 1265 C CA . SER B 1 48 ? 7.054 2.309 49.082 1.00 26.01 14 SER B CA 1
ATOM 1266 C C . SER B 1 48 ? 7.396 3.749 48.655 1.00 27.40 14 SER B C 1
ATOM 1267 O O . SER B 1 48 ? 7.602 3.998 47.466 1.00 27.84 14 SER B O 1
ATOM 1270 N N . PRO B 1 49 ? 7.456 4.702 49.607 1.00 28.14 15 PRO B N 1
ATOM 1271 C CA . PRO B 1 49 ? 7.935 6.017 49.164 1.00 27.77 15 PRO B CA 1
ATOM 1272 C C . PRO B 1 49 ? 9.429 6.035 48.831 1.00 28.17 15 PRO B C 1
ATOM 1273 O O . PRO B 1 49 ? 9.857 6.875 48.039 1.00 29.12 15 PRO B O 1
ATOM 1277 N N . MET B 1 50 ? 10.207 5.130 49.419 1.00 25.54 16 MET B N 1
ATOM 1278 C CA . MET B 1 50 ? 11.625 5.025 49.079 1.00 26.62 16 MET B CA 1
ATOM 1279 C C . MET B 1 50 ? 11.811 4.479 47.666 1.00 26.05 16 MET B C 1
ATOM 1280 O O . MET B 1 50 ? 12.608 5.004 46.893 1.00 26.55 16 MET B O 1
ATOM 1285 N N . ALA B 1 51 ? 11.069 3.427 47.337 1.00 25.97 17 ALA B N 1
ATOM 1286 C CA . ALA B 1 51 ? 11.117 2.841 46.002 1.00 27.39 17 ALA B CA 1
ATOM 1287 C C . ALA B 1 51 ? 10.609 3.837 44.966 1.00 27.59 17 ALA B C 1
ATOM 1288 O O . ALA B 1 51 ? 11.111 3.896 43.843 1.00 28.29 17 ALA B O 1
ATOM 1290 N N . GLU B 1 52 ? 9.608 4.616 45.362 1.00 29.04 18 GLU B N 1
ATOM 1291 C CA . GLU B 1 52 ? 9.015 5.639 44.509 1.00 27.90 18 GLU B CA 1
ATOM 1292 C C . GLU B 1 52 ? 10.051 6.651 44.037 1.00 26.88 18 GLU B C 1
ATOM 1293 O O . GLU B 1 52 ? 10.169 6.919 42.842 1.00 26.70 18 GLU B O 1
ATOM 1299 N N . GLY B 1 53 ? 10.796 7.210 44.985 1.00 28.44 19 GLY B N 1
ATOM 1300 C CA . GLY B 1 53 ? 11.822 8.190 44.678 1.00 26.34 19 GLY B CA 1
ATOM 1301 C C . GLY B 1 53 ? 12.958 7.615 43.854 1.00 24.76 19 GLY B C 1
ATOM 1302 O O . GLY B 1 53 ? 13.510 8.292 42.987 1.00 24.36 19 GLY B O 1
ATOM 1303 N N . ILE B 1 54 ? 13.309 6.362 44.126 1.00 24.69 20 ILE B N 1
ATOM 1304 C CA . ILE B 1 54 ? 14.382 5.696 43.396 1.00 27.39 20 ILE B CA 1
ATOM 1305 C C . ILE B 1 54 ? 13.966 5.387 41.958 1.00 27.78 20 ILE B C 1
ATOM 1306 O O . ILE B 1 54 ? 14.760 5.543 41.029 1.00 28.81 20 ILE B O 1
ATOM 1311 N N . PHE B 1 55 ? 12.718 4.964 41.773 1.00 28.08 21 PHE B N 1
ATOM 1312 C CA . PHE B 1 55 ? 12.201 4.688 40.434 1.00 28.08 21 PHE B CA 1
ATOM 1313 C C . PHE B 1 55 ? 12.143 5.957 39.590 1.00 27.12 21 PHE B C 1
ATOM 1314 O O . PHE B 1 55 ? 12.651 5.989 38.471 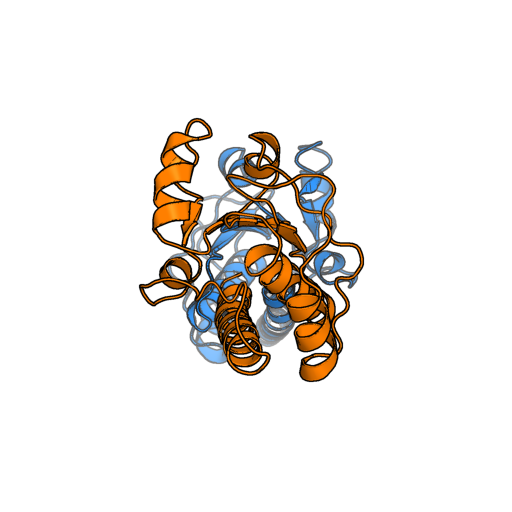1.00 29.09 21 PHE B O 1
ATOM 1322 N N . ASN B 1 56 ? 11.508 6.994 40.127 1.00 27.21 22 ASN B N 1
ATOM 1323 C CA . ASN B 1 56 ? 11.288 8.229 39.381 1.00 27.37 22 ASN B CA 1
ATOM 1324 C C . ASN B 1 56 ? 12.567 8.961 38.991 1.00 26.52 22 ASN B C 1
ATOM 1325 O O . ASN B 1 56 ? 12.626 9.590 37.939 1.00 29.49 22 ASN B O 1
ATOM 1330 N N . ALA B 1 57 ? 13.586 8.877 39.838 1.00 25.07 23 ALA B N 1
ATOM 1331 C CA . ALA B 1 57 ? 14.854 9.540 39.559 1.00 25.84 23 ALA B CA 1
ATOM 1332 C C . ALA B 1 57 ? 15.655 8.765 38.522 1.00 27.38 23 ALA B C 1
ATOM 1333 O O . ALA B 1 57 ? 16.333 9.353 37.679 1.00 28.66 23 ALA B O 1
ATOM 1335 N N . LYS B 1 58 ? 15.572 7.441 38.590 1.00 28.00 24 LYS B N 1
ATOM 1336 C CA . LYS B 1 58 ? 16.282 6.575 37.657 1.00 28.90 24 LYS B CA 1
ATOM 1337 C C . LYS B 1 58 ? 15.634 6.591 36.277 1.00 30.75 24 LYS B C 1
ATOM 1338 O O . LYS B 1 58 ? 16.321 6.534 35.258 1.00 32.24 24 LYS B O 1
ATOM 1344 N N . SER B 1 59 ? 14.308 6.672 36.250 1.00 29.68 25 SER B N 1
ATOM 1345 C CA . SER B 1 59 ? 13.572 6.675 34.993 1.00 30.37 25 SER B CA 1
ATOM 1346 C C . SER B 1 59 ? 13.708 8.011 34.265 1.00 33.77 25 SER B C 1
ATOM 1347 O O . SER B 1 59 ? 13.824 8.048 33.038 1.00 35.85 25 SER B O 1
ATOM 1350 N N . LYS B 1 60 ? 13.695 9.107 35.021 1.00 30.42 26 LYS B N 1
ATOM 1351 C CA . LYS B 1 60 ? 13.865 10.435 34.438 1.00 30.44 26 LYS B CA 1
ATOM 1352 C C . LYS B 1 60 ? 15.264 10.610 33.859 1.00 32.68 26 LYS B C 1
ATOM 1353 O O . LYS B 1 60 ? 15.472 11.410 32.946 1.00 34.44 26 LYS B O 1
ATOM 1359 N N . ALA B 1 61 ? 16.220 9.859 34.395 1.00 32.99 27 ALA B N 1
ATOM 1360 C CA . ALA B 1 61 ? 17.599 9.927 33.927 1.00 34.18 27 ALA B CA 1
ATOM 1361 C C . ALA B 1 61 ? 17.822 8.975 32.760 1.00 37.12 27 ALA B C 1
ATOM 1362 O O . ALA B 1 61 ? 18.888 8.967 32.144 1.00 40.51 27 ALA B O 1
ATOM 1364 N N . LEU B 1 62 ? 16.807 8.172 32.461 1.00 35.29 28 LEU B N 1
ATOM 1365 C CA . LEU B 1 62 ? 16.898 7.189 31.391 1.00 36.59 28 LEU B CA 1
ATOM 1366 C C . LEU B 1 62 ? 16.054 7.620 30.195 1.00 36.52 28 LEU B C 1
ATOM 1367 O O . LEU B 1 62 ? 16.147 7.041 29.113 1.00 36.39 28 LEU B O 1
ATOM 1372 N N . GLY B 1 63 ? 15.234 8.647 30.397 1.00 35.03 29 GLY B N 1
ATOM 1373 C CA . GLY B 1 63 ? 14.343 9.132 29.359 1.00 33.54 29 GLY B CA 1
ATOM 1374 C C . GLY B 1 63 ? 13.100 8.271 29.245 1.00 37.85 29 GLY B C 1
ATOM 1375 O O . GLY B 1 63 ? 12.187 8.572 28.475 1.00 39.13 29 GLY B O 1
ATOM 1376 N N . LYS B 1 64 ? 13.074 7.196 30.026 1.00 37.42 30 LYS B N 1
ATOM 1377 C CA . LYS B 1 64 ? 11.978 6.235 30.023 1.00 36.77 30 LYS B CA 1
ATOM 1378 C C . LYS B 1 64 ? 10.667 6.897 30.428 1.00 35.26 30 LYS B C 1
ATOM 1379 O O . LYS B 1 64 ? 10.639 7.730 31.334 1.00 38.91 30 LYS B O 1
ATOM 1385 N N . ASP B 1 65 ? 9.581 6.529 29.755 1.00 36.81 31 ASP B N 1
ATOM 1386 C CA . ASP B 1 65 ? 8.275 7.110 30.052 1.00 38.64 31 ASP B CA 1
ATOM 1387 C C . ASP B 1 65 ? 7.516 6.289 31.091 1.00 38.80 31 ASP B C 1
ATOM 1388 O O . ASP B 1 65 ? 6.356 5.932 30.893 1.00 39.78 31 ASP B O 1
ATOM 1393 N N . TRP B 1 66 ? 8.187 5.986 32.197 1.00 38.55 32 TRP B N 1
ATOM 1394 C CA . TRP B 1 66 ? 7.545 5.343 33.335 1.00 36.41 32 TRP B CA 1
ATOM 1395 C C . TRP B 1 66 ? 7.725 6.206 34.579 1.00 35.73 32 TRP B C 1
ATOM 1396 O O . TRP B 1 66 ? 8.838 6.620 34.902 1.00 33.07 32 TRP B O 1
ATOM 1407 N N . GLU B 1 67 ? 6.625 6.489 35.269 1.00 34.84 33 GLU B N 1
ATOM 1408 C CA . GLU B 1 67 ? 6.693 7.220 36.527 1.00 31.76 33 GLU B CA 1
ATOM 1409 C C . GLU B 1 67 ? 6.094 6.379 37.644 1.00 31.19 33 GLU B C 1
ATOM 1410 O O . GLU B 1 67 ? 5.292 5.481 37.394 1.00 30.91 33 GLU B O 1
ATOM 1416 N N . ALA B 1 68 ? 6.488 6.669 38.879 1.00 33.00 34 ALA B N 1
ATOM 1417 C CA . ALA B 1 68 ? 6.034 5.882 40.017 1.00 30.66 34 ALA B CA 1
ATOM 1418 C C . ALA B 1 68 ? 5.370 6.740 41.082 1.00 31.14 34 ALA B C 1
ATOM 1419 O O . ALA B 1 68 ? 5.694 7.917 41.242 1.00 30.74 34 ALA B O 1
ATOM 1421 N N . LYS B 1 69 ? 4.424 6.138 41.796 1.00 32.20 35 LYS B N 1
ATOM 1422 C CA . LYS B 1 69 ? 3.828 6.748 42.977 1.00 32.19 35 LYS B CA 1
ATOM 1423 C C . LYS B 1 69 ? 3.742 5.680 44.057 1.00 31.54 35 LYS B C 1
ATOM 1424 O O . LYS B 1 69 ? 4.102 4.526 43.825 1.00 31.68 35 LYS B O 1
ATOM 1430 N N . SER B 1 70 ? 3.259 6.059 45.235 1.00 33.46 36 SER B N 1
ATOM 1431 C CA . SER B 1 70 ? 3.178 5.116 46.344 1.00 32.04 36 SER B CA 1
ATOM 1432 C C . SER B 1 70 ? 1.893 5.270 47.150 1.00 32.10 36 SER B C 1
ATOM 1433 O O . SER B 1 70 ? 1.327 6.358 47.242 1.00 33.14 36 SER B O 1
ATOM 1436 N N . ALA B 1 71 ? 1.443 4.162 47.729 1.00 31.28 37 ALA B N 1
ATOM 1437 C CA . ALA B 1 71 ? 0.279 4.156 48.602 1.00 31.94 37 ALA B CA 1
ATOM 1438 C C . ALA B 1 71 ? 0.484 3.112 49.692 1.00 30.88 37 ALA B C 1
ATOM 1439 O O . ALA B 1 71 ? 1.407 2.306 49.614 1.00 30.80 37 ALA B O 1
ATOM 1441 N N . GLY B 1 72 ? -0.371 3.129 50.708 1.00 33.64 38 GLY B N 1
ATOM 1442 C CA . GLY B 1 72 ? -0.263 2.179 51.800 1.00 32.41 38 GLY B CA 1
ATOM 1443 C C . GLY B 1 72 ? -1.587 1.520 52.137 1.00 32.32 38 GLY B C 1
ATOM 1444 O O . GLY B 1 72 ? -2.638 2.158 52.072 1.00 32.15 38 GLY B O 1
ATOM 1445 N N . VAL B 1 73 ? -1.537 0.242 52.502 1.00 30.34 39 VAL B N 1
ATOM 1446 C CA . VAL B 1 73 ? -2.742 -0.505 52.852 1.00 30.10 39 VAL B CA 1
ATOM 1447 C C . VAL B 1 73 ? -3.347 -0.020 54.169 1.00 34.78 39 VAL B C 1
ATOM 1448 O O . VAL B 1 73 ? -4.536 -0.212 54.425 1.00 38.78 39 VAL B O 1
ATOM 1452 N N . PHE B 1 74 ? -2.523 0.606 55.001 1.00 32.52 40 PHE B N 1
ATOM 1453 C CA . PHE B 1 74 ? -2.987 1.152 56.269 1.00 30.63 40 PHE B CA 1
ATOM 1454 C C . PHE B 1 74 ? -2.192 2.410 56.592 1.00 32.11 40 PHE B C 1
ATOM 1455 O O . PHE B 1 74 ? -1.424 2.447 57.554 1.00 33.57 40 PHE B O 1
ATOM 1463 N N . ALA B 1 75 ? -2.389 3.442 55.779 1.00 32.30 41 ALA B N 1
ATOM 1464 C CA . ALA B 1 75 ? -1.558 4.638 55.835 1.00 31.68 41 ALA B CA 1
ATOM 1465 C C . ALA B 1 75 ? -2.127 5.749 56.710 1.00 34.53 41 ALA B C 1
ATOM 1466 O O . ALA B 1 75 ? -3.299 6.109 56.588 1.00 36.47 41 ALA B O 1
ATOM 1468 N N . PRO B 1 76 ? -1.289 6.294 57.602 1.00 35.21 42 PRO B N 1
ATOM 1469 C CA . PRO B 1 76 ? -1.600 7.527 58.329 1.00 35.89 42 PRO B CA 1
ATOM 1470 C C . PRO B 1 76 ? -1.471 8.716 57.372 1.00 36.24 42 PRO B C 1
ATOM 1471 O O . PRO B 1 76 ? -0.362 9.074 56.975 1.00 36.08 42 PRO B O 1
ATOM 1475 N N . GLU B 1 77 ? -2.605 9.315 57.019 1.00 34.64 43 GLU B N 1
ATOM 1476 C CA . GLU B 1 77 ? -2.716 10.194 55.850 1.00 35.52 43 GLU B CA 1
ATOM 1477 C C . GLU B 1 77 ? -1.781 11.413 55.792 1.00 36.97 43 GLU B C 1
ATOM 1478 O O . GLU B 1 77 ? -0.951 11.516 54.894 1.00 36.88 43 GLU B O 1
ATOM 1484 N N . GLY B 1 78 ? -1.913 12.340 56.733 1.00 36.37 44 GLY B N 1
ATOM 1485 C CA . GLY B 1 78 ? -1.194 13.603 56.639 1.00 38.40 44 GLY B CA 1
ATOM 1486 C C . GLY B 1 78 ? 0.323 13.537 56.746 1.00 37.38 44 GLY B C 1
ATOM 1487 O O . GLY B 1 78 ? 1.014 14.527 56.501 1.00 36.11 44 GLY B O 1
ATOM 1488 N N . PHE B 1 79 ? 0.842 12.362 57.081 1.00 34.16 45 PHE B N 1
ATOM 1489 C CA . PHE B 1 79 ? 2.228 12.215 57.523 1.00 34.50 45 PHE B CA 1
ATOM 1490 C C . PHE B 1 79 ? 3.258 12.245 56.392 1.00 34.05 45 PHE B C 1
ATOM 1491 O O . PHE B 1 79 ? 2.980 11.799 55.278 1.00 35.67 45 PHE B O 1
ATOM 1499 N N . PRO B 1 80 ? 4.455 12.783 56.680 1.00 32.90 46 PRO B N 1
ATOM 1500 C CA . PRO B 1 80 ? 5.568 12.787 55.728 1.00 32.37 46 PRO B CA 1
ATOM 1501 C C . PRO B 1 80 ? 6.331 11.470 55.778 1.00 32.27 46 PRO B C 1
ATOM 1502 O O . PRO B 1 80 ? 6.144 10.694 56.717 1.00 31.07 46 PRO B O 1
ATOM 1506 N N . ALA B 1 81 ? 7.175 11.221 54.782 1.00 31.93 47 ALA B N 1
ATOM 1507 C CA . ALA B 1 81 ? 8.060 10.065 54.813 1.00 30.65 47 ALA B CA 1
ATOM 1508 C C . ALA B 1 81 ? 8.961 10.194 56.029 1.00 31.50 47 ALA B C 1
ATOM 1509 O O . ALA B 1 81 ? 9.268 11.307 56.460 1.00 30.33 47 ALA B O 1
ATOM 1511 N N . SER B 1 82 ? 9.372 9.061 56.589 1.00 29.49 48 SER B N 1
ATOM 1512 C CA . SER B 1 82 ? 10.241 9.073 57.758 1.00 31.15 48 SER B CA 1
ATOM 1513 C C . SER B 1 82 ? 11.513 9.857 57.460 1.00 33.22 48 SER B C 1
ATOM 1514 O O . SER B 1 82 ? 12.061 9.772 56.359 1.00 32.39 48 SER B O 1
ATOM 1517 N N . SER B 1 83 ? 11.954 10.640 58.440 1.00 32.47 49 SER B N 1
ATOM 1518 C CA . SER B 1 83 ? 13.183 11.417 58.327 1.00 30.31 49 SER B CA 1
ATOM 1519 C C . SER B 1 83 ? 14.358 10.503 58.010 1.00 30.05 49 SER B C 1
ATOM 1520 O O . SER B 1 83 ? 15.307 10.897 57.334 1.00 30.10 49 SER B O 1
ATOM 1523 N N . GLU B 1 84 ? 14.273 9.274 58.501 1.00 31.28 50 GLU B N 1
ATOM 1524 C CA . GLU B 1 84 ? 15.297 8.267 58.276 1.00 32.25 50 GLU B CA 1
ATOM 1525 C C . GLU B 1 84 ? 15.377 7.889 56.798 1.00 31.94 50 GLU B C 1
ATOM 1526 O O . GLU B 1 84 ? 16.460 7.641 56.267 1.00 33.29 50 GLU B O 1
ATOM 1532 N N . ALA B 1 85 ? 14.223 7.853 56.138 1.00 32.98 51 ALA B N 1
ATOM 1533 C CA . ALA B 1 85 ? 14.161 7.533 54.715 1.00 29.39 51 ALA B CA 1
ATOM 1534 C C . ALA B 1 85 ? 14.584 8.722 53.859 1.00 28.12 51 ALA B C 1
ATOM 1535 O O . ALA B 1 85 ? 15.216 8.553 52.818 1.00 29.01 51 ALA B O 1
ATOM 1537 N N . VAL B 1 86 ? 14.223 9.922 54.302 1.00 29.90 52 VAL B N 1
ATOM 1538 C CA . VAL B 1 86 ? 14.588 11.145 53.596 1.00 30.31 52 VAL B CA 1
ATOM 1539 C C . VAL B 1 86 ? 16.103 11.290 53.543 1.00 31.67 52 VAL B C 1
ATOM 1540 O O . VAL B 1 86 ? 16.671 11.634 52.505 1.00 31.70 52 VAL B O 1
ATOM 1544 N N . GLU B 1 87 ? 16.752 11.004 54.667 1.00 32.75 53 GLU B N 1
ATOM 1545 C CA . GLU B 1 87 ? 18.198 11.153 54.781 1.00 31.44 53 GLU B CA 1
ATOM 1546 C C . GLU B 1 87 ? 18.981 10.215 53.863 1.00 32.75 53 GLU B C 1
ATOM 1547 O O . GLU B 1 87 ? 19.888 10.651 53.154 1.00 33.46 53 GLU B O 1
ATOM 1553 N N . VAL B 1 88 ? 18.628 8.933 53.875 1.00 33.52 54 VAL B N 1
ATOM 1554 C CA . VAL B 1 88 ? 19.387 7.932 53.128 1.00 32.71 54 VAL B CA 1
ATOM 1555 C C . VAL B 1 88 ? 19.298 8.108 51.609 1.00 30.88 54 VAL B C 1
ATOM 1556 O O . VAL B 1 88 ? 20.277 7.883 50.903 1.00 31.76 54 VAL B O 1
ATOM 1560 N N . LEU B 1 89 ? 18.136 8.519 51.110 1.00 30.43 55 LEU B N 1
ATOM 1561 C CA . LEU B 1 89 ? 17.964 8.709 49.672 1.00 31.10 55 LEU B CA 1
ATOM 1562 C C . LEU B 1 89 ? 18.798 9.884 49.174 1.00 30.55 55 LEU B C 1
ATOM 1563 O O . LEU B 1 89 ? 19.374 9.833 48.089 1.00 30.76 55 LEU B O 1
ATOM 1568 N N . LYS B 1 90 ? 18.863 10.938 49.979 1.00 30.87 56 LYS B N 1
ATOM 1569 C CA . LYS B 1 90 ? 19.648 12.115 49.636 1.00 32.26 56 LYS B CA 1
ATOM 1570 C C . LYS B 1 90 ? 21.144 11.851 49.768 1.00 31.83 56 LYS B C 1
ATOM 1571 O O . LYS B 1 90 ? 21.923 12.182 48.878 1.00 30.40 56 LYS B O 1
ATOM 1577 N N . LYS B 1 91 ? 21.539 11.257 50.887 1.00 34.51 57 LYS B N 1
ATOM 1578 C CA . LYS B 1 91 ? 22.950 11.027 51.175 1.00 34.96 57 LYS B CA 1
ATOM 1579 C C . LYS B 1 91 ? 23.579 9.988 50.248 1.00 35.81 57 LYS B C 1
ATOM 1580 O O . LYS B 1 91 ? 24.732 10.128 49.841 1.00 38.19 57 LYS B O 1
ATOM 1586 N N . GLU B 1 92 ? 22.815 8.954 49.908 1.00 34.11 58 GLU B N 1
ATOM 1587 C CA . GLU B 1 92 ? 23.337 7.855 49.099 1.00 35.79 58 GLU B CA 1
ATOM 1588 C C . GLU B 1 92 ? 23.089 8.014 47.599 1.00 36.04 58 GLU B C 1
ATOM 1589 O O . GLU B 1 92 ? 23.803 7.425 46.787 1.00 36.60 58 GLU B O 1
ATOM 1595 N N . TYR B 1 93 ? 22.084 8.802 47.226 1.00 32.76 59 TYR B N 1
ATOM 1596 C CA . TYR B 1 93 ? 21.703 8.900 45.818 1.00 31.64 59 TYR B CA 1
ATOM 1597 C C . TYR B 1 93 ? 21.465 10.329 45.329 1.00 30.51 59 TYR B C 1
ATOM 1598 O O . TYR B 1 93 ? 21.356 10.566 44.126 1.00 30.48 59 TYR B O 1
ATOM 1607 N N . GLY B 1 94 ? 21.387 11.279 46.255 1.00 30.42 60 GLY B N 1
ATOM 1608 C CA . GLY B 1 94 ? 21.089 12.653 45.895 1.00 29.82 60 GLY B CA 1
ATOM 1609 C C . GLY B 1 94 ? 19.636 12.810 45.490 1.00 30.08 60 GLY B C 1
ATOM 1610 O O . GLY B 1 94 ? 19.287 13.698 44.712 1.00 29.93 60 GLY B O 1
ATOM 1611 N N . ILE B 1 95 ? 18.787 11.936 46.021 1.00 29.69 61 ILE B N 1
ATOM 1612 C CA . ILE B 1 95 ? 17.361 11.948 45.720 1.00 28.15 61 ILE B CA 1
ATOM 1613 C C . ILE B 1 95 ? 16.574 12.580 46.864 1.00 28.65 61 ILE B C 1
ATOM 1614 O O . ILE B 1 95 ? 16.769 12.230 48.028 1.00 30.83 61 ILE B O 1
ATOM 1619 N N . ASP B 1 96 ? 15.683 13.507 46.528 1.00 27.44 62 ASP B N 1
ATOM 1620 C CA . ASP B 1 96 ? 14.900 14.216 47.533 1.00 27.69 62 ASP B CA 1
ATOM 1621 C C . ASP B 1 96 ? 13.429 13.800 47.494 1.00 29.32 62 ASP B C 1
ATOM 1622 O O . ASP B 1 96 ? 12.765 13.933 46.466 1.00 27.50 62 ASP B O 1
ATOM 1627 N N . ILE B 1 97 ? 12.925 13.299 48.619 1.00 32.34 63 ILE B N 1
ATOM 1628 C CA . ILE B 1 97 ? 11.526 12.885 48.720 1.00 30.88 63 ILE B CA 1
ATOM 1629 C C . ILE B 1 97 ? 10.781 13.650 49.807 1.00 28.85 63 ILE B C 1
ATOM 1630 O O . ILE B 1 97 ? 9.871 13.114 50.440 1.00 30.88 63 ILE B O 1
ATOM 1635 N N . SER B 1 98 ? 11.160 14.907 50.009 1.00 29.45 64 SER B N 1
ATOM 1636 C CA . SER B 1 98 ? 10.592 15.720 51.080 1.00 32.57 64 SER B CA 1
ATOM 1637 C C . SER B 1 98 ? 9.095 15.982 50.914 1.00 33.75 64 SER B C 1
ATOM 1638 O O . SER B 1 98 ? 8.403 16.289 51.886 1.00 32.61 64 SER B O 1
ATOM 1641 N N . ASP B 1 99 ? 8.597 15.858 49.687 1.00 32.92 65 ASP B N 1
ATOM 1642 C CA . ASP B 1 99 ? 7.198 16.164 49.401 1.00 31.17 65 ASP B CA 1
ATOM 1643 C C . ASP B 1 99 ? 6.265 14.960 49.522 1.00 29.65 65 ASP B C 1
ATOM 1644 O O . ASP B 1 99 ? 5.065 15.075 49.267 1.00 30.67 65 ASP B O 1
ATOM 1649 N N . HIS B 1 100 ? 6.805 13.809 49.910 1.00 29.80 66 HIS B N 1
ATOM 1650 C CA . HIS B 1 100 ? 5.971 12.625 50.087 1.00 29.62 66 HIS B CA 1
ATOM 1651 C C . HIS B 1 100 ? 5.019 12.768 51.264 1.00 30.18 66 HIS B C 1
ATOM 1652 O O . HIS B 1 100 ? 5.438 13.047 52.387 1.00 29.98 66 HIS B O 1
ATOM 1659 N N . ARG B 1 101 ? 3.735 12.573 50.994 1.00 30.35 67 ARG B N 1
ATOM 1660 C CA . ARG B 1 101 ? 2.731 12.498 52.043 1.00 31.12 67 ARG B CA 1
ATOM 1661 C C . ARG B 1 101 ? 2.031 11.154 51.922 1.00 33.45 67 ARG B C 1
ATOM 1662 O O . ARG B 1 101 ? 1.546 10.800 50.845 1.00 33.25 67 ARG B O 1
ATOM 1670 N N . ALA B 1 102 ? 2.001 10.404 53.020 1.00 32.32 68 ALA B N 1
ATOM 1671 C CA . ALA B 1 102 ? 1.425 9.064 53.023 1.00 31.12 68 ALA B CA 1
ATOM 1672 C C . ALA B 1 102 ? -0.006 9.082 52.503 1.00 33.76 68 ALA B C 1
ATOM 1673 O O . ALA B 1 102 ? -0.777 9.981 52.820 1.00 34.29 68 ALA B O 1
ATOM 1675 N N . LYS B 1 103 ? -0.358 8.102 51.681 1.00 34.99 69 LYS B N 1
ATOM 1676 C CA . LYS B 1 103 ? -1.692 8.078 51.099 1.00 34.82 69 LYS B CA 1
ATOM 1677 C C . LYS B 1 103 ? -2.303 6.686 51.129 1.00 35.11 69 LYS B C 1
ATOM 1678 O O . LYS B 1 103 ? -1.657 5.704 50.763 1.00 33.87 69 LYS B O 1
ATOM 1684 N N . SER B 1 104 ? -3.550 6.610 51.582 1.00 37.25 70 SER B N 1
ATOM 1685 C CA . SER B 1 104 ? -4.283 5.353 51.598 1.00 38.86 70 SER B CA 1
ATOM 1686 C C . SER B 1 104 ? -4.560 4.893 50.171 1.00 38.91 70 SER B C 1
ATOM 1687 O O . SER B 1 104 ? -4.883 5.700 49.299 1.00 36.31 70 SER B O 1
ATOM 1690 N N . LEU B 1 105 ? -4.425 3.594 49.939 1.00 38.56 71 LEU B N 1
ATOM 1691 C CA . LEU B 1 105 ? -4.602 3.035 48.607 1.00 38.78 71 LEU B CA 1
ATOM 1692 C C . LEU B 1 105 ? -6.074 2.974 48.216 1.00 42.78 71 LEU B C 1
ATOM 1693 O O . LEU B 1 105 ? -6.867 2.299 48.870 1.00 44.12 71 LEU B O 1
ATOM 1698 N N . ARG B 1 106 ? -6.427 3.688 47.150 1.00 40.65 72 ARG B N 1
ATOM 1699 C CA . ARG B 1 106 ? -7.781 3.666 46.609 1.00 41.39 72 ARG B CA 1
ATOM 1700 C C . ARG B 1 106 ? -7.868 2.654 45.474 1.00 43.12 72 ARG B C 1
ATOM 1701 O O . ARG B 1 106 ? -6.856 2.095 45.050 1.00 43.20 72 ARG B O 1
ATOM 1709 N N . GLU B 1 107 ? -9.082 2.424 44.985 1.00 42.62 73 GLU B N 1
ATOM 1710 C CA . GLU B 1 107 ? -9.288 1.587 43.813 1.00 40.66 73 GLU B CA 1
ATOM 1711 C C . GLU B 1 107 ? -8.720 2.308 42.604 1.00 42.13 73 GLU B C 1
ATOM 1712 O O . GLU B 1 107 ? -8.219 1.686 41.669 1.00 41.83 73 GLU B O 1
ATOM 1718 N N . GLU B 1 108 ? -8.789 3.634 42.653 1.00 41.62 74 GLU B N 1
ATOM 1719 C CA . GLU B 1 108 ? -8.391 4.490 41.543 1.00 42.94 74 GLU B CA 1
ATOM 1720 C C . GLU B 1 108 ? -6.909 4.376 41.201 1.00 42.71 74 GLU B C 1
ATOM 1721 O O . GLU B 1 108 ? -6.532 4.425 40.030 1.00 43.49 74 GLU B O 1
ATOM 1727 N N . ASP B 1 109 ? -6.070 4.243 42.223 1.00 42.19 75 ASP B N 1
ATOM 1728 C CA . ASP B 1 109 ? -4.637 4.085 42.002 1.00 42.01 75 ASP B CA 1
ATOM 1729 C C . ASP B 1 109 ? -4.325 2.705 41.441 1.00 41.73 75 ASP B C 1
ATOM 1730 O O . ASP B 1 109 ? -3.263 2.481 40.861 1.00 42.30 75 ASP B O 1
ATOM 1735 N N . LEU B 1 110 ? -5.265 1.783 41.611 1.00 41.48 76 LEU B N 1
ATOM 1736 C CA . LEU B 1 110 ? -5.173 0.488 40.958 1.00 41.58 76 LEU B CA 1
ATOM 1737 C C . LEU B 1 110 ? -5.719 0.587 39.535 1.00 42.77 76 LEU B C 1
ATOM 1738 O O . LEU B 1 110 ? -5.379 -0.224 38.674 1.00 44.70 76 LEU B O 1
ATOM 1743 N N . LYS B 1 111 ? -6.562 1.587 39.290 1.00 44.75 77 LYS B N 1
ATOM 1744 C CA . LYS B 1 111 ? -7.081 1.830 37.946 1.00 43.19 77 LYS B CA 1
ATOM 1745 C C . LYS B 1 111 ? -6.028 2.516 37.085 1.00 42.01 77 LYS B C 1
ATOM 1746 O O . LYS B 1 111 ? -5.814 2.143 35.933 1.00 42.37 77 LYS B O 1
ATOM 1752 N N . GLY B 1 112 ? -5.379 3.528 37.653 1.00 41.01 78 GLY B N 1
ATOM 1753 C CA . GLY B 1 112 ? -4.452 4.358 36.907 1.00 38.40 78 GLY B CA 1
ATOM 1754 C C . GLY B 1 112 ? -3.034 3.826 36.836 1.00 41.59 78 GLY B C 1
ATOM 1755 O O . GLY B 1 112 ? -2.129 4.519 36.370 1.00 41.53 78 GLY B O 1
ATOM 1756 N N . ALA B 1 113 ? -2.833 2.596 37.295 1.00 38.48 79 ALA B N 1
ATOM 1757 C CA . ALA B 1 113 ? -1.511 1.985 37.255 1.00 38.28 79 ALA B CA 1
ATOM 1758 C C . ALA B 1 113 ? -1.463 0.843 36.249 1.00 37.94 79 ALA B C 1
ATOM 1759 O O . ALA B 1 113 ? -2.414 0.075 36.125 1.00 40.40 79 ALA B O 1
ATOM 1761 N N . ASP B 1 114 ? -0.356 0.744 35.520 1.00 37.79 80 ASP B N 1
ATOM 1762 C CA . ASP B 1 114 ? -0.137 -0.385 34.627 1.00 39.70 80 ASP B CA 1
ATOM 1763 C C . ASP B 1 114 ? 0.341 -1.575 35.441 1.00 38.68 80 ASP B C 1
ATOM 1764 O O . ASP B 1 114 ? 0.126 -2.728 35.068 1.00 39.75 80 ASP B O 1
ATOM 1769 N N . LEU B 1 115 ? 0.992 -1.280 36.561 1.00 36.53 81 LEU B N 1
ATOM 1770 C CA . LEU B 1 115 ? 1.574 -2.313 37.402 1.00 34.62 81 LEU B CA 1
ATOM 1771 C C . LEU B 1 115 ? 1.511 -1.920 38.875 1.00 34.97 81 LEU B C 1
ATOM 1772 O O . LEU B 1 115 ? 1.745 -0.765 39.232 1.00 33.65 81 LEU B O 1
ATOM 1777 N N . VAL B 1 116 ? 1.181 -2.887 39.723 1.00 35.72 82 VAL B N 1
ATOM 1778 C CA . VAL B 1 116 ? 1.169 -2.674 41.165 1.00 34.75 82 VAL B CA 1
ATOM 1779 C C . VAL B 1 116 ? 2.154 -3.626 41.831 1.00 35.47 82 VAL B C 1
ATOM 1780 O O . VAL B 1 116 ? 2.070 -4.842 41.654 1.00 35.79 82 VAL B O 1
ATOM 1784 N N . LEU B 1 117 ? 3.092 -3.070 42.590 1.00 33.49 83 LEU B N 1
ATOM 1785 C CA . LEU B 1 117 ? 4.148 -3.871 43.197 1.00 33.40 83 LEU B CA 1
ATOM 1786 C C . LEU B 1 117 ? 4.127 -3.808 44.722 1.00 32.03 83 LEU B C 1
ATOM 1787 O O . LEU B 1 117 ? 4.276 -2.739 45.314 1.00 31.65 83 LEU B O 1
ATOM 1792 N N . ALA B 1 118 ? 3.942 -4.966 45.348 1.00 31.57 84 ALA B N 1
ATOM 1793 C CA . ALA B 1 118 ? 3.891 -5.059 46.802 1.00 31.01 84 ALA B CA 1
ATOM 1794 C C . ALA B 1 118 ? 5.290 -5.124 47.405 1.00 31.12 84 ALA B C 1
ATOM 1795 O O . ALA B 1 118 ? 6.196 -5.731 46.832 1.00 32.59 84 ALA B O 1
ATOM 1797 N N . MET B 1 119 ? 5.458 -4.498 48.566 1.00 31.61 85 MET B N 1
ATOM 1798 C CA . MET B 1 119 ? 6.739 -4.499 49.264 1.00 30.12 85 MET B CA 1
ATOM 1799 C C . MET B 1 119 ? 6.914 -5.769 50.088 1.00 31.95 85 MET B C 1
ATOM 1800 O O . MET B 1 119 ? 8.004 -6.058 50.578 1.00 35.33 85 MET B O 1
ATOM 1805 N N . ALA B 1 120 ? 5.830 -6.519 50.243 1.00 32.74 86 ALA B N 1
ATOM 1806 C CA . ALA B 1 120 ? 5.871 -7.793 50.949 1.00 32.48 86 ALA B CA 1
ATOM 1807 C C . ALA B 1 120 ? 4.784 -8.713 50.413 1.00 32.95 86 ALA B C 1
ATOM 1808 O O . ALA B 1 120 ? 3.817 -8.251 49.809 1.00 35.06 86 ALA B O 1
ATOM 1810 N N . PHE B 1 121 ? 4.947 -10.015 50.629 1.00 34.49 87 PHE B N 1
ATOM 1811 C CA . PHE B 1 121 ? 3.956 -10.991 50.188 1.00 35.27 87 PHE B CA 1
ATOM 1812 C C . PHE B 1 121 ? 2.619 -10.743 50.877 1.00 35.24 87 PHE B C 1
ATOM 1813 O O . PHE B 1 121 ? 1.557 -10.952 50.291 1.00 37.00 87 PHE B O 1
ATOM 1821 N N . SER B 1 122 ? 2.685 -10.295 52.127 1.00 36.73 88 SER B N 1
ATOM 1822 C CA . SER B 1 122 ? 1.491 -9.974 52.897 1.00 36.43 88 SER B CA 1
ATOM 1823 C C . SER B 1 122 ? 0.748 -8.788 52.292 1.00 36.32 88 SER B C 1
ATOM 1824 O O . SER B 1 122 ? -0.473 -8.690 52.402 1.00 38.46 88 SER B O 1
ATOM 1827 N N . HIS B 1 123 ? 1.489 -7.887 51.656 1.00 35.20 89 HIS B N 1
ATOM 1828 C CA . HIS B 1 123 ? 0.877 -6.774 50.945 1.00 35.27 89 HIS B CA 1
ATOM 1829 C C . HIS B 1 123 ? 0.185 -7.290 49.690 1.00 35.74 89 HIS B C 1
ATOM 1830 O O . HIS B 1 123 ? -0.916 -6.860 49.357 1.00 37.56 89 HIS B O 1
ATOM 1837 N N . LYS B 1 124 ? 0.839 -8.224 49.005 1.00 37.76 90 LYS B N 1
ATOM 1838 C CA . LYS B 1 124 ? 0.265 -8.858 47.827 1.00 37.98 90 LYS B CA 1
ATOM 1839 C C . LYS B 1 124 ? -0.964 -9.663 48.221 1.00 40.35 90 LYS B C 1
ATOM 1840 O O . LYS B 1 124 ? -1.957 -9.688 47.496 1.00 40.99 90 LYS B O 1
ATOM 1846 N N . ARG B 1 125 ? -0.885 -10.314 49.379 1.00 38.51 91 ARG B N 1
ATOM 1847 C CA . ARG B 1 125 ? -1.985 -11.121 49.903 1.00 41.54 91 ARG B CA 1
ATOM 1848 C C . ARG B 1 125 ? -3.265 -10.310 50.083 1.00 41.04 91 ARG B C 1
ATOM 1849 O O . ARG B 1 125 ? -4.355 -10.772 49.743 1.00 41.54 91 ARG B O 1
ATOM 1857 N N . SER B 1 126 ? -3.122 -9.102 50.622 1.00 42.13 92 SER B N 1
ATOM 1858 C CA . SER B 1 126 ? -4.266 -8.243 50.920 1.00 45.14 92 SER B CA 1
ATOM 1859 C C . SER B 1 126 ? -4.830 -7.553 49.681 1.00 45.60 92 SER B C 1
ATOM 1860 O O . SER B 1 126 ? -6.010 -7.211 49.645 1.00 45.73 92 SER B O 1
ATOM 1863 N N . LEU B 1 127 ? -3.988 -7.348 48.673 1.00 43.62 93 LEU B N 1
ATOM 1864 C CA . LEU B 1 127 ? -4.397 -6.604 47.484 1.00 44.42 93 LEU B CA 1
ATOM 1865 C C . LEU B 1 127 ? -5.382 -7.363 46.600 1.00 45.72 93 LEU B C 1
ATOM 1866 O O . LEU B 1 127 ? -6.241 -6.753 45.963 1.00 47.34 93 LEU B O 1
ATOM 1871 N N . VAL B 1 128 ? -5.261 -8.686 46.562 1.00 46.57 94 VAL B N 1
ATOM 1872 C CA . VAL B 1 128 ? -6.223 -9.507 45.839 1.00 48.68 94 VAL B CA 1
ATOM 1873 C C . VAL B 1 128 ? -7.586 -9.378 46.523 1.00 50.25 94 VAL B C 1
ATOM 1874 O O . VAL B 1 128 ? -8.618 -9.556 45.890 1.00 51.65 94 VAL B O 1
ATOM 1878 N N . SER B 1 129 ? -7.562 -9.072 47.823 1.00 51.83 95 SER B N 1
ATOM 1879 C CA . SER B 1 129 ? -8.756 -8.948 48.655 1.00 52.46 95 SER B CA 1
ATOM 1880 C C . SER B 1 129 ? -9.357 -7.566 48.580 1.00 50.47 95 SER B C 1
ATOM 1881 O O . SER B 1 129 ? -10.579 -7.443 48.450 1.00 51.80 95 SER B O 1
ATOM 1884 N N . GLN B 1 130 ? -8.503 -6.544 48.677 1.00 47.76 96 GLN B N 1
ATOM 1885 C CA . GLN B 1 130 ? -8.960 -5.155 48.745 1.00 49.12 96 GLN B CA 1
ATOM 1886 C C . GLN B 1 130 ? -9.872 -4.791 47.588 1.00 49.62 96 GLN B C 1
ATOM 1887 O O . GLN B 1 130 ? -11.086 -4.927 47.678 1.00 49.88 96 GLN B O 1
ATOM 1893 N N . TYR B 1 131 ? -9.271 -4.374 46.483 1.00 49.97 97 TYR B N 1
ATOM 1894 C CA . TYR B 1 131 ? -10.025 -3.901 45.330 1.00 50.20 97 TYR B CA 1
ATOM 1895 C C . TYR B 1 131 ? -10.264 -5.015 44.323 1.00 49.99 97 TYR B C 1
ATOM 1896 O O . TYR B 1 131 ? -9.305 -5.556 43.773 1.00 50.06 97 TYR B O 1
ATOM 1905 N N . PRO B 1 132 ? -11.550 -5.366 44.106 1.00 52.18 98 PRO B N 1
ATOM 1906 C CA . PRO B 1 132 ? -12.039 -6.400 43.184 1.00 53.44 98 PRO B CA 1
ATOM 1907 C C . PRO B 1 132 ? -11.084 -6.625 42.019 1.00 51.62 98 PRO B C 1
ATOM 1908 O O . PRO B 1 132 ? -10.971 -5.815 41.096 1.00 48.44 98 PRO B O 1
ATOM 1912 N N . GLU B 1 133 ? -10.417 -7.769 42.092 1.00 54.29 99 GLU B N 1
ATOM 1913 C CA . GLU B 1 133 ? -9.073 -7.964 41.558 1.00 52.66 99 GLU B CA 1
ATOM 1914 C C . GLU B 1 133 ? -8.743 -7.545 40.130 1.00 50.58 99 GLU B C 1
ATOM 1915 O O . GLU B 1 133 ? -9.522 -7.727 39.192 1.00 48.31 99 GLU B O 1
ATOM 1921 N N . TYR B 1 134 ? -7.560 -6.955 40.010 1.00 50.32 100 TYR B N 1
ATOM 1922 C CA . TYR B 1 134 ? -6.763 -7.049 38.805 1.00 48.63 100 TYR B CA 1
ATOM 1923 C C . TYR B 1 134 ? -5.496 -7.752 39.265 1.00 46.76 100 TYR B C 1
ATOM 1924 O O . TYR B 1 134 ? -4.401 -7.206 39.157 1.00 44.69 100 TYR B O 1
ATOM 1933 N N . ALA B 1 135 ? -5.651 -8.960 39.803 1.00 45.26 101 ALA B N 1
ATOM 1934 C CA . ALA B 1 135 ? -4.522 -9.729 40.326 1.00 45.27 101 ALA B CA 1
ATOM 1935 C C . ALA B 1 135 ? -3.480 -10.002 39.244 1.00 47.73 101 ALA B C 1
ATOM 1936 O O . ALA B 1 135 ? -2.339 -10.364 39.535 1.00 46.23 101 ALA B O 1
ATOM 1938 N N . ASP B 1 136 ? -3.889 -9.815 37.994 1.00 46.47 102 ASP B N 1
ATOM 1939 C CA . ASP B 1 136 ? -3.012 -9.957 36.842 1.00 46.51 102 ASP B CA 1
ATOM 1940 C C . ASP B 1 136 ? -1.950 -8.858 36.767 1.00 44.76 102 ASP B C 1
ATOM 1941 O O . ASP B 1 136 ? -0.990 -8.970 36.003 1.00 45.88 102 ASP B O 1
ATOM 1946 N N . LYS B 1 137 ? -2.120 -7.798 37.552 1.00 43.09 103 LYS B N 1
ATOM 1947 C CA . LYS B 1 137 ? -1.152 -6.703 37.564 1.00 42.15 103 LYS B CA 1
ATOM 1948 C C . LYS B 1 137 ? -0.613 -6.410 38.961 1.00 41.18 103 LYS B C 1
ATOM 1949 O O . LYS B 1 137 ? 0.041 -5.390 39.179 1.00 39.46 103 LYS B O 1
ATOM 1955 N N . ILE B 1 138 ? -0.888 -7.305 39.905 1.00 43.04 104 ILE B N 1
ATOM 1956 C CA . ILE B 1 138 ? -0.398 -7.140 41.270 1.00 39.38 104 ILE B CA 1
ATOM 1957 C C . ILE B 1 138 ? 0.599 -8.231 41.645 1.00 37.32 104 ILE B C 1
ATOM 1958 O O . ILE B 1 138 ? 0.238 -9.398 41.797 1.00 38.62 104 ILE B O 1
ATOM 1963 N N . PHE B 1 139 ? 1.858 -7.833 41.791 1.00 36.11 105 PHE B N 1
ATOM 1964 C CA . PHE B 1 139 ? 2.927 -8.751 42.152 1.00 36.05 105 PHE B CA 1
ATOM 1965 C C . PHE B 1 139 ? 3.652 -8.196 43.367 1.00 36.41 105 PHE B C 1
ATOM 1966 O O . PHE B 1 139 ? 3.423 -7.056 43.771 1.00 33.63 105 PHE B O 1
ATOM 1974 N N . THR B 1 140 ? 4.525 -9.005 43.954 1.00 34.73 106 THR B N 1
ATOM 1975 C CA . THR B 1 140 ? 5.499 -8.483 44.895 1.00 33.37 106 THR B CA 1
ATOM 1976 C C . THR B 1 140 ? 6.669 -8.035 44.031 1.00 32.54 106 THR B C 1
ATOM 1977 O O . THR B 1 140 ? 6.881 -8.589 42.953 1.00 34.47 106 THR B O 1
ATOM 1981 N N . ILE B 1 141 ? 7.416 -7.029 44.475 1.00 31.45 107 ILE B N 1
ATOM 1982 C CA . ILE B 1 141 ? 8.481 -6.477 43.639 1.00 30.63 107 ILE B CA 1
ATOM 1983 C C . ILE B 1 141 ? 9.592 -7.493 43.353 1.00 31.77 107 ILE B C 1
ATOM 1984 O O . ILE B 1 141 ? 10.144 -7.523 42.252 1.00 31.90 107 ILE B O 1
ATOM 1989 N N . LYS B 1 142 ? 9.895 -8.344 44.329 1.00 32.80 108 LYS B N 1
ATOM 1990 C CA . LYS B 1 142 ? 10.923 -9.366 44.150 1.00 33.94 108 LYS B CA 1
ATOM 1991 C C . LYS B 1 142 ? 10.496 -10.449 43.161 1.00 33.32 108 LYS B C 1
ATOM 1992 O O . LYS B 1 142 ? 11.280 -10.851 42.302 1.00 34.99 108 LYS B O 1
ATOM 1998 N N . GLU B 1 143 ? 9.257 -10.920 43.279 1.00 31.38 109 GLU B N 1
ATOM 1999 C CA . GLU B 1 143 ? 8.783 -12.015 42.433 1.00 34.12 109 GLU B CA 1
ATOM 2000 C C . GLU B 1 143 ? 8.625 -11.598 40.973 1.00 38.30 109 GLU B C 1
ATOM 2001 O O . GLU B 1 143 ? 8.788 -12.412 40.063 1.00 36.69 109 GLU B O 1
ATOM 2007 N N . PHE B 1 144 ? 8.318 -10.325 40.753 1.00 34.89 110 PHE B N 1
ATOM 2008 C CA . PHE B 1 144 ? 8.153 -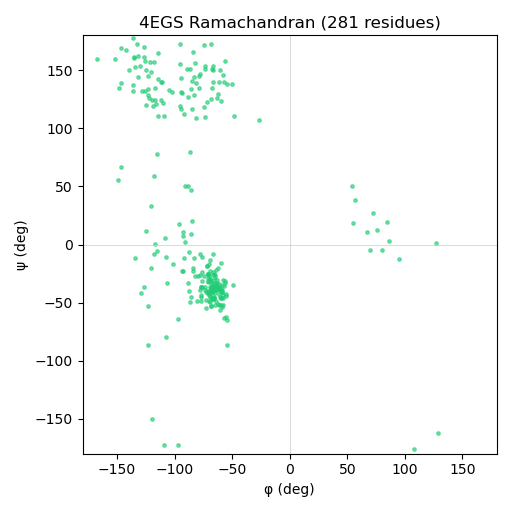9.811 39.404 1.00 34.37 110 PHE B CA 1
ATOM 2009 C C . PHE B 1 144 ? 9.510 -9.731 38.719 1.00 36.88 110 PHE B C 1
ATOM 2010 O O . PHE B 1 144 ? 9.598 -9.665 37.493 1.00 34.88 110 PHE B O 1
ATOM 2018 N N . VAL B 1 145 ? 10.570 -9.760 39.520 1.00 35.62 111 VAL B N 1
ATOM 2019 C CA . VAL B 1 145 ? 11.908 -9.510 39.001 1.00 34.58 111 VAL B CA 1
ATOM 2020 C C . VAL B 1 145 ? 12.858 -10.714 39.103 1.00 36.04 111 VAL B C 1
ATOM 2021 O O . VAL B 1 145 ? 13.982 -10.668 38.599 1.00 41.34 111 VAL B O 1
ATOM 2025 N N . GLY B 1 146 ? 12.408 -11.792 39.740 1.00 36.16 112 GLY B N 1
ATOM 2026 C CA . GLY B 1 146 ? 13.143 -13.046 39.679 1.00 36.13 112 GLY B CA 1
ATOM 2027 C C . GLY B 1 146 ? 13.519 -13.751 40.973 1.00 40.38 112 GLY B C 1
ATOM 2028 O O . GLY B 1 146 ? 14.158 -14.802 40.932 1.00 43.08 112 GLY B O 1
ATOM 2029 N N . LEU B 1 147 ? 13.138 -13.191 42.117 1.00 37.98 113 LEU B N 1
ATOM 2030 C CA . LEU B 1 147 ? 13.422 -13.829 43.402 1.00 36.34 113 LEU B CA 1
ATOM 2031 C C . LEU B 1 147 ? 12.166 -13.848 44.269 1.00 37.56 113 LEU B C 1
ATOM 2032 O O . LEU B 1 147 ? 11.157 -13.254 43.912 1.00 38.69 113 LEU B O 1
ATOM 2037 N N . GLU B 1 148 ? 12.226 -14.539 45.402 1.00 36.78 114 GLU B N 1
ATOM 2038 C CA . GLU B 1 148 ? 11.118 -14.552 46.350 1.00 33.49 114 GLU B CA 1
ATOM 2039 C C . GLU B 1 148 ? 11.542 -13.870 47.645 1.00 35.98 114 GLU B C 1
ATOM 2040 O O . GLU B 1 148 ? 12.730 -13.654 47.874 1.00 39.84 114 GLU B O 1
ATOM 2046 N N . GLY B 1 149 ? 10.574 -13.526 48.489 1.00 36.83 115 GLY B N 1
ATOM 2047 C CA . GLY B 1 149 ? 10.879 -12.931 49.778 1.00 32.31 115 GLY B CA 1
ATOM 2048 C C . GLY B 1 149 ? 10.134 -11.644 50.070 1.00 34.22 115 GLY B C 1
ATOM 2049 O O . GLY B 1 149 ? 9.120 -11.345 49.440 1.00 33.96 115 GLY B O 1
ATOM 2050 N N . ASP B 1 150 ? 10.642 -10.890 51.041 1.00 37.44 116 ASP B N 1
ATOM 2051 C CA . ASP B 1 150 ? 10.057 -9.612 51.430 1.00 36.16 116 ASP B CA 1
ATOM 2052 C C . ASP B 1 150 ? 11.117 -8.519 51.488 1.00 36.20 116 ASP B C 1
ATOM 2053 O O . ASP B 1 150 ? 12.299 -8.794 51.707 1.00 37.28 116 ASP B O 1
ATOM 2058 N N . VAL B 1 151 ? 10.680 -7.280 51.287 1.00 34.41 117 VAL B N 1
ATOM 2059 C CA . VAL B 1 151 ? 11.537 -6.116 51.471 1.00 35.38 117 VAL B CA 1
ATOM 2060 C C . VAL B 1 151 ? 11.564 -5.748 52.944 1.00 35.01 117 VAL B C 1
ATOM 2061 O O . VAL B 1 151 ? 10.518 -5.615 53.578 1.00 35.01 117 VAL B O 1
ATOM 2065 N N . GLU B 1 152 ? 12.764 -5.594 53.488 1.00 35.10 118 GLU B N 1
ATOM 2066 C CA . GLU B 1 152 ? 12.916 -5.312 54.908 1.00 36.66 118 GLU B CA 1
ATOM 2067 C C . GLU B 1 152 ? 12.221 -4.003 55.322 1.00 35.34 118 GLU B C 1
ATOM 2068 O O . GLU B 1 152 ? 12.472 -2.940 54.749 1.00 35.99 118 GLU B O 1
ATOM 2074 N N . ASP B 1 153 ? 11.313 -4.100 56.292 1.00 32.25 119 ASP B N 1
ATOM 2075 C CA . ASP B 1 153 ? 10.667 -2.919 56.859 1.00 32.73 119 ASP B CA 1
ATOM 2076 C C . ASP B 1 15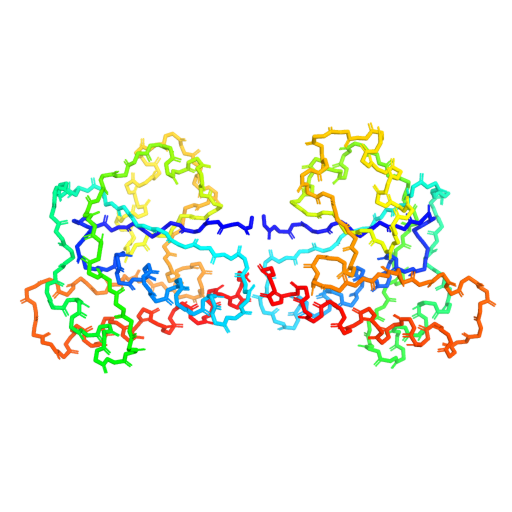3 ? 11.598 -2.299 57.889 1.00 33.49 119 ASP B C 1
ATOM 2077 O O . ASP B 1 153 ? 11.796 -2.863 58.965 1.00 33.63 119 ASP B O 1
ATOM 2082 N N . PRO B 1 154 ? 12.177 -1.134 57.560 1.00 34.55 120 PRO B N 1
ATOM 2083 C CA . PRO B 1 154 ? 13.253 -0.547 58.360 1.00 34.04 120 PRO B CA 1
ATOM 2084 C C . PRO B 1 154 ? 12.777 0.443 59.421 1.00 35.08 120 PRO B C 1
ATOM 2085 O O . PRO B 1 154 ? 13.619 1.085 60.043 1.00 35.87 120 PRO B O 1
ATOM 2089 N N . TYR B 1 155 ? 11.472 0.572 59.630 1.00 34.51 121 TYR B N 1
ATOM 2090 C CA . TYR B 1 155 ? 10.970 1.557 60.587 1.00 35.08 121 TYR B CA 1
ATOM 2091 C C . TYR B 1 155 ? 11.431 1.277 62.016 1.00 35.19 121 TYR B C 1
ATOM 2092 O O . TYR B 1 155 ? 11.236 0.180 62.541 1.00 34.73 121 TYR B O 1
ATOM 2101 N N . GLY B 1 156 ? 12.043 2.283 62.635 1.00 34.76 122 GLY B N 1
ATOM 2102 C CA . GLY B 1 156 ? 12.547 2.164 63.991 1.00 34.91 122 GLY B CA 1
ATOM 2103 C C . GLY B 1 156 ? 13.935 1.556 64.052 1.00 35.85 122 GLY B C 1
ATOM 2104 O O . GLY B 1 156 ? 14.365 1.073 65.101 1.00 34.77 122 GLY B O 1
ATOM 2105 N N . MET B 1 157 ? 14.640 1.586 62.925 1.00 34.39 123 MET B N 1
ATOM 2106 C CA . MET B 1 157 ? 15.960 0.970 62.823 1.00 34.53 123 MET B CA 1
ATOM 2107 C C . MET B 1 157 ? 17.027 2.025 62.519 1.00 35.54 123 MET B C 1
ATOM 2108 O O . MET B 1 157 ? 16.712 3.095 61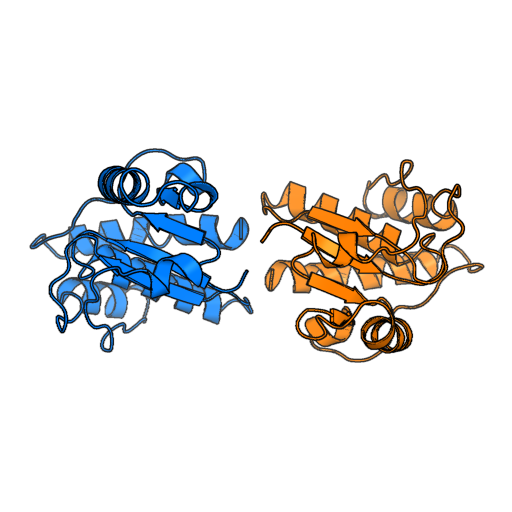.996 1.00 36.69 123 MET B O 1
ATOM 2113 N N . PRO B 1 158 ? 18.296 1.731 62.854 1.00 35.94 124 PRO B N 1
ATOM 2114 C CA . PRO B 1 158 ? 19.366 2.720 62.689 1.00 36.62 124 PRO B CA 1
ATOM 2115 C C . PRO B 1 158 ? 19.646 2.999 61.221 1.00 38.30 124 PRO B C 1
ATOM 2116 O O . PRO B 1 158 ? 19.116 2.305 60.361 1.00 38.13 124 PRO B O 1
ATOM 2120 N N . LEU B 1 159 ? 20.481 3.991 60.937 1.00 38.14 125 LEU B N 1
ATOM 2121 C CA . LEU B 1 159 ? 20.749 4.362 59.551 1.00 38.33 125 LEU B CA 1
ATOM 2122 C C . LEU B 1 159 ? 21.900 3.572 58.931 1.00 40.36 125 LEU B C 1
ATOM 2123 O O . LEU B 1 159 ? 22.826 4.139 58.346 1.00 42.70 125 LEU B O 1
ATOM 2128 N N . GLU B 1 160 ? 21.824 2.253 59.077 1.00 38.56 126 GLU B N 1
ATOM 2129 C CA . GLU B 1 160 ? 22.688 1.325 58.362 1.00 40.29 126 GLU B CA 1
ATOM 2130 C C . GLU B 1 160 ? 21.787 0.282 57.711 1.00 38.00 126 GLU B C 1
ATOM 2131 O O . GLU B 1 160 ? 21.998 -0.116 56.566 1.00 36.95 126 GLU B O 1
ATOM 2137 N N . VAL B 1 161 ? 20.776 -0.152 58.461 1.00 37.99 127 VAL B N 1
ATOM 2138 C CA . VAL B 1 161 ? 19.754 -1.057 57.948 1.00 36.70 127 VAL B CA 1
ATOM 2139 C C . VAL B 1 161 ? 18.899 -0.309 56.930 1.00 35.48 127 VAL B C 1
ATOM 2140 O O . VAL B 1 161 ? 18.481 -0.871 55.913 1.00 33.60 127 VAL B O 1
ATOM 2144 N N . TYR B 1 162 ? 18.663 0.970 57.206 1.00 35.21 128 TYR B N 1
ATOM 2145 C CA . TYR B 1 162 ? 17.983 1.851 56.266 1.00 32.97 128 TYR B CA 1
ATOM 2146 C C . TYR B 1 162 ? 18.792 1.968 54.982 1.00 34.01 128 TYR B C 1
ATOM 2147 O O . TYR B 1 162 ? 18.230 2.053 53.892 1.00 36.78 128 TYR B O 1
ATOM 2156 N N . LYS B 1 163 ? 20.116 1.973 55.117 1.00 33.21 129 LYS B N 1
ATOM 2157 C CA . LYS B 1 163 ? 20.992 1.998 53.952 1.00 34.39 129 LYS B CA 1
ATOM 2158 C C . LYS B 1 163 ? 20.876 0.700 53.165 1.00 35.19 129 LYS B C 1
ATOM 2159 O O . LYS B 1 163 ? 20.893 0.711 51.938 1.00 33.02 129 LYS B O 1
ATOM 2165 N N . LYS B 1 164 ? 20.753 -0.416 53.877 1.00 35.13 130 LYS B N 1
ATOM 2166 C CA . LYS B 1 164 ? 20.583 -1.713 53.232 1.00 34.60 130 LYS B CA 1
ATOM 2167 C C . LYS B 1 164 ? 19.234 -1.783 52.529 1.00 33.93 130 LYS B C 1
ATOM 2168 O O . LYS B 1 164 ? 19.134 -2.294 51.415 1.00 34.33 130 LYS B O 1
ATOM 2174 N N . THR B 1 165 ? 18.204 -1.259 53.189 1.00 34.78 131 THR B N 1
ATOM 2175 C CA . THR B 1 165 ? 16.864 -1.196 52.616 1.00 32.99 131 THR B CA 1
ATOM 2176 C C . THR B 1 165 ? 16.870 -0.396 51.320 1.00 32.62 131 THR B C 1
ATOM 2177 O O . THR B 1 165 ? 16.408 -0.872 50.284 1.00 33.96 131 THR B O 1
ATOM 2181 N N . ALA B 1 166 ? 17.400 0.822 51.389 1.00 32.29 132 ALA B N 1
ATOM 2182 C CA . ALA B 1 166 ? 17.500 1.693 50.224 1.00 32.35 132 ALA B CA 1
ATOM 2183 C C . ALA B 1 166 ? 18.326 1.039 49.129 1.00 33.27 132 ALA B C 1
ATOM 2184 O O . ALA B 1 166 ? 18.008 1.146 47.946 1.00 35.12 132 ALA B O 1
ATOM 2186 N N . GLU B 1 167 ? 19.388 0.355 49.535 1.00 34.46 133 GLU B N 1
ATOM 2187 C CA . GLU B 1 167 ? 20.293 -0.278 48.591 1.00 35.64 133 GLU B CA 1
ATOM 2188 C C . GLU B 1 167 ? 19.655 -1.512 47.961 1.00 34.79 133 GLU B C 1
ATOM 2189 O O . GLU B 1 167 ? 19.793 -1.747 46.762 1.00 36.49 133 GLU B O 1
ATOM 2195 N N . GLU B 1 168 ? 18.955 -2.294 48.778 1.00 35.65 134 GLU B N 1
ATOM 2196 C CA . GLU B 1 168 ? 18.207 -3.446 48.288 1.00 33.33 134 GLU B CA 1
ATOM 2197 C C . GLU B 1 168 ? 17.152 -3.006 47.278 1.00 32.37 134 GLU B C 1
ATOM 2198 O O . GLU B 1 168 ? 16.935 -3.663 46.260 1.00 31.68 134 GLU B O 1
ATOM 2204 N N . LEU B 1 169 ? 16.509 -1.881 47.568 1.00 32.43 135 LEU B N 1
ATOM 2205 C CA . LEU B 1 169 ? 15.467 -1.340 46.704 1.00 30.89 135 LEU B CA 1
ATOM 2206 C C . LEU B 1 169 ? 16.021 -0.898 45.354 1.00 33.35 135 LEU B C 1
ATOM 2207 O O . LEU B 1 169 ? 15.449 -1.212 44.311 1.00 33.80 135 LEU B O 1
ATOM 2212 N N . SER B 1 170 ? 17.135 -0.173 45.379 1.00 30.54 136 SER B N 1
ATOM 2213 C CA . SER B 1 170 ? 17.736 0.349 44.156 1.00 31.84 136 SER B CA 1
ATOM 2214 C C . SER B 1 170 ? 18.157 -0.771 43.209 1.00 35.88 136 SER B C 1
ATOM 2215 O O . SER B 1 170 ? 18.013 -0.652 41.991 1.00 35.72 136 SER B O 1
ATOM 2218 N N . GLY B 1 171 ? 18.675 -1.857 43.774 1.00 34.10 137 GLY B N 1
ATOM 2219 C CA . GLY B 1 171 ? 19.081 -3.007 42.985 1.00 35.40 137 GLY B CA 1
ATOM 2220 C C . GLY B 1 171 ? 17.899 -3.679 42.313 1.00 36.89 137 GLY B C 1
ATOM 2221 O O . GLY B 1 171 ? 17.956 -4.023 41.132 1.00 38.14 137 GLY B O 1
ATOM 2222 N N . LEU B 1 172 ? 16.824 -3.864 43.072 1.00 33.05 138 LEU B N 1
ATOM 2223 C CA . LEU B 1 172 ? 15.602 -4.469 42.555 1.00 34.25 138 LEU B CA 1
ATOM 2224 C C . LEU B 1 172 ? 14.966 -3.602 41.481 1.00 37.02 138 LEU B C 1
ATOM 2225 O O . LEU B 1 172 ? 14.346 -4.103 40.541 1.00 37.77 138 LEU B O 1
ATOM 2230 N N . ILE B 1 173 ? 15.122 -2.293 41.636 1.00 35.89 139 ILE B N 1
ATOM 2231 C CA . ILE B 1 173 ? 14.573 -1.344 40.684 1.00 35.59 139 ILE B CA 1
ATOM 2232 C C . ILE B 1 173 ? 15.395 -1.321 39.396 1.00 36.51 139 ILE B C 1
ATOM 2233 O O . ILE B 1 173 ? 14.849 -1.040 38.331 1.00 38.51 139 ILE B O 1
ATOM 2238 N N . ASP B 1 174 ? 16.684 -1.657 39.493 1.00 37.13 140 ASP B N 1
ATOM 2239 C CA . ASP B 1 174 ? 17.595 -1.671 38.341 1.00 37.45 140 ASP B CA 1
ATOM 2240 C C . ASP B 1 174 ? 17.336 -2.813 37.352 1.00 39.24 140 ASP B C 1
ATOM 2241 O O . ASP B 1 174 ? 17.606 -2.687 36.153 1.00 40.75 140 ASP B O 1
ATOM 2246 N N . LYS B 1 175 ? 16.745 -3.895 37.848 1.00 38.99 141 LYS B N 1
ATOM 2247 C CA . LYS B 1 175 ? 16.353 -5.016 36.997 1.00 38.33 141 LYS B CA 1
ATOM 2248 C C . LYS B 1 175 ? 14.902 -4.870 36.511 1.00 38.78 141 LYS B C 1
ATOM 2249 O O . LYS B 1 175 ? 14.522 -5.423 35.479 1.00 35.19 141 LYS B O 1
ATOM 2255 N N . LEU B 1 176 ? 14.110 -4.091 37.246 1.00 39.90 142 LEU B N 1
ATOM 2256 C CA . LEU B 1 176 ? 12.683 -3.896 36.955 1.00 39.28 142 LEU B CA 1
ATOM 2257 C C . LEU B 1 176 ? 12.495 -3.012 35.716 1.00 36.30 142 LEU B C 1
ATOM 2258 O O . LEU B 1 176 ? 11.810 -3.395 34.771 1.00 36.51 142 LEU B O 1
ATOM 2263 N N . ILE B 1 177 ? 13.104 -1.825 35.756 1.00 35.28 143 ILE B N 1
ATOM 2264 C CA . ILE B 1 177 ? 13.253 -0.917 34.612 1.00 37.05 143 ILE B CA 1
ATOM 2265 C C . ILE B 1 177 ? 13.808 -1.651 33.381 1.00 37.37 143 ILE B C 1
ATOM 2266 O O . ILE B 1 177 ? 13.443 -1.335 32.245 1.00 37.35 143 ILE B O 1
ATOM 2271 N N . GLU B 1 178 ? 14.698 -2.620 33.606 1.00 37.65 144 GLU B N 1
ATOM 2272 C CA . GLU B 1 178 ? 15.218 -3.445 32.513 1.00 37.10 144 GLU B CA 1
ATOM 2273 C C . GLU B 1 178 ? 14.077 -4.232 31.878 1.00 38.02 144 GLU B C 1
ATOM 2274 O O . GLU B 1 178 ? 14.039 -4.418 30.661 1.00 38.05 144 GLU B O 1
ATOM 2280 N N . LYS B 1 179 ? 13.139 -4.680 32.709 1.00 37.89 145 LYS B N 1
ATOM 2281 C CA . LYS B 1 179 ? 11.956 -5.378 32.218 1.00 36.57 145 LYS B CA 1
ATOM 2282 C C . LYS B 1 179 ? 10.874 -4.394 31.790 1.00 37.51 145 LYS B C 1
ATOM 2283 O O . LYS B 1 179 ? 9.976 -4.742 31.024 1.00 37.90 145 LYS B O 1
ATOM 2289 N N . LEU B 1 180 ? 10.964 -3.166 32.292 1.00 39.42 146 LEU B N 1
ATOM 2290 C CA . LEU B 1 180 ? 9.922 -2.167 32.070 1.00 39.21 146 LEU B CA 1
ATOM 2291 C C . LEU B 1 180 ? 10.379 -1.016 31.182 1.00 39.94 146 LEU B C 1
ATOM 2292 O O . LEU B 1 180 ? 11.285 -1.152 30.363 1.00 40.11 146 LEU B O 1
#

CATH classification: 3.40.50.2300

Sequence (294 aa):
SMRVLFVCTGNTCRSPMAEGIFNAKSKALGKDWEAKSAGVFAPEGFPASSEAVEVLKKEYGIDISDHRAKSLREEDLKGADLVLAMAFSHKRSLVSSQYPEYADKIFTIKEFVGLEGDVEDPYGMPLEVYKKTAEELSSGLIDKLIEKLSMRVLFVCCTGNTCRSPMAEGIFNAKSKALGKDWEAKSAGVFAPEGFPASSEAVEVLKKEYGIDISDHRAKSLREEDLKGADLVLAMAFSHKRSLVSQYPEYADKIFTIKEFVGLEGDVEDPYGMPLEVYKKTAEELSGLIDKLIEKL

Solvent-accessible surface area: 13926 Å² total; per-residue (Å²): 37,102,56,0,0,0,0,4,63,20,0,27,6,19,0,1,0,0,25,7,4,0,45,31,49,9,164,87,80,31,20,46,9,74,8,63,2,0,0,47,173,13,66,129,35,110,76,7,21,76,56,0,36,68,0,0,99,120,81,86,62,45,59,24,61,95,19,99,0,74,44,22,110,96,143,13,0,128,44,3,66,11,0,0,0,0,9,110,73,6,35,168,53,5,39,78,126,44,74,158,45,36,123,44,2,68,1,1,27,51,37,23,68,82,158,39,51,1,122,64,0,156,68,85,92,50,112,58,4,46,131,12,1,79,63,0,10,31,9,0,74,100,0,16,92,53,5,36,93,67,0,0,0,0,6,59,19,1,28,6,13,0,1,0,0,32,9,1,0,28,35,71,0,159,92,64,50,15,60,9,61,0,77,12,0,1,49,172,16,53,84,62,118,78,6,14,78,60,0,34,69,4,0,96,146,86,71,62,23,92,15,61,128,20,138,1,68,36,11,105,69,86,30,2,124,42,7,57,11,0,0,0,2,5,113,70,11,45,172,40,0,61,92,92,43,115,105,58,32,114,26,2,56,7,2,22,75,34,23,69,116,152,42,81,3,61,86,0,145,66,90,95,64,90,59,0,68,112,0,0,99,58,0,11,30,16,0,79,103,0,13,75,55,8

Organism: Caldanaerobacter subterraneus subsp. tengcongensis (strain DSM 15242 / JCM 11007 / NBRC 100824 / MB4) (NCBI:txid273068)

B-factor: mean 35.36, std 5.29, range [21.86, 60.79]

Nearest PDB structures (foldseek):
  4egs-assembly3_B  TM=9.904E-01  e=6.801E-27  Caldanaerobacter subterraneus subsp. tengcongensis MB4
  4etn-assembly1_A  TM=9.617E-01  e=7.960E-18  Bacillus subtilis
  5z3m-assembly1_A  TM=8.976E-01  e=2.059E-12  Vibrio cholerae O395
  4lrq-assembly2_D  TM=9.321E-01  e=5.848E-12  Vibrio cholerae O395
  4etm-assembly1_B  TM=9.023E-01  e=1.366E-11  Bacillus subtilis

Secondary structure (DSSP, 8-state):
--EEEEEESSSSSHHHHHHHHHHHHHHHTT---EEEEEETTPPTTPPPPHHHHHHHHHHH----TT----B--SHHHHH-SEEEESSHHHHHHHHHHSTTSGGGEEETTTTTT--S-----TT--HHHHHHHHHHHHHHHHHHHHH-/--EEEEEESSSSSHHHHHHHHHHHHHHTTT-S-EEEEEETT--TTPBPPHHHHHHHHHHH----TT-B--BPPSHHHHS-SEEEESSHHHHHHHHHHTT--GGGEEEHHHHHT--S-----TT--TTHHHHHHHHHHHHHHHHHHH-

InterPro domains:
  IPR003500 Sugar-phosphate isomerase, RpiB/LacA/LacB family [PF02502] (156-293)
  IPR003500 Sugar-phosphate isomerase, RpiB/LacA/LacB family [TIGR00689] (156-299)
  IPR004785 Ribose 5-phosphate isomerase B [TIGR01120] (156-297)
  IPR017867 Protein-tyrosine phosphatase, low molecular weight [PR00719] (3-20)
  IPR017867 Protein-tyrosine phosphatase, low molecular weight [PR00719] (78-93)
  IPR017867 Protein-tyrosine phosphatase, low molecular weight [PR00719] (117-132)
  IPR023485 Phosphotyrosine protein phosphatase I [PF01451] (2-151)
  IPR023485 Phosphotyrosine protein phosphatase I [SM00226] (1-145)
  IPR036196 Phosphotyrosine protein phosphatase I superfamily [SSF52788] (1-146)
  IPR036569 Sugar-phosphate isomerase, RpiB/LacA/LacB superfamily [G3DSA:3.40.1400.10] (144-300)
  IPR036569 Sugar-phosphate isomerase, RpiB/LacA/LacB superfamily [SSF89623] (149-297)
  IPR051812 Sugar Phosphate Isomerase LacAB/RpiB [PTHR43732] (155-300)

Radius of gyration: 22.09 Å; Cα contacts (8 Å, |Δi|>4): 593; chains: 2; bounding box: 35×33×69 Å

Foldseek 3Di:
DAEEEEEAAAFAAQQLLLQFVLVVVCVVPVHNYHYYYAHQHHDWFAAHDPLRQVLCCVPPNTGSRPDIYHHDDVVRLVPHPAYEYQAVVRQCSCCVVPPPSNVRGDYLQVVLPGDGGLDDCVVPPSVSSNVSSVVSNVSSVSVVVVD/DAEEEEEEAQQQAQRLLLQQLLQVVCVVVVHRYHYDYAYQHYPFADHRDPLSQVLCCVVPVTGRRPDTYHHDDVVVVVPHQAYAYQFVVRLVCQVVPHVDPNVRYYHLQVVQPHDGHQDDQPPHDNVVSNVSSVVSNVSSVSVVVVD